Protein AF-A0A831WTR3-F1 (afdb_monomer)

Solvent-accessible surface area (backbone atoms only — not comparable to full-atom values): 17469 Å² total; per-residue (Å²): 139,84,82,85,84,82,89,77,88,80,85,85,84,88,86,87,80,92,74,90,82,81,98,73,90,80,86,80,83,78,80,80,80,77,73,83,72,81,75,77,81,74,77,58,91,65,68,82,63,51,66,66,48,46,47,53,73,63,61,49,59,58,11,34,32,26,66,39,69,64,45,72,50,75,52,90,61,33,40,39,34,39,46,39,39,39,36,37,31,31,41,59,57,96,86,38,60,49,32,35,26,38,44,42,42,31,37,43,37,36,45,61,88,47,73,68,49,18,51,52,27,25,74,77,70,75,32,55,54,49,75,34,42,29,48,43,36,40,37,40,35,63,46,66,62,60,61,55,47,56,75,73,27,65,80,40,82,57,69,59,54,65,73,48,47,49,53,51,48,52,53,52,48,33,25,70,70,19,46,86,48,89,57,68,82,80,39,43,64,76,43,53,49,66,58,48,58,58,51,42,48,58,70,76,48,75,86,66,76,42,34,41,35,41,39,31,49,27,77,78,71,32,34,34,36,42,36,39,19,76,68,27,19,89,98,47,65,79,26,18,32,35,33,33,34,64,28,80,78,58,60,42,79,58,42,75,34,64,55,68,69,35,75,75,44,100,51,73,79,75,75,85,55,69,91,68,82,82,83,64,52,74,48,79,46,76,58,97,91,43,79,46,77,48,77,88

pLDDT: mean 81.09, std 22.71, range [22.52, 98.81]

Structure (mmCIF, N/CA/C/O backbone):
data_AF-A0A831WTR3-F1
#
_entry.id   AF-A0A831WTR3-F1
#
loop_
_atom_site.group_PDB
_atom_site.id
_atom_site.type_symbol
_atom_site.label_atom_id
_atom_site.label_alt_id
_atom_site.label_comp_id
_atom_site.label_asym_id
_atom_site.label_entity_id
_atom_site.label_seq_id
_atom_site.pdbx_PDB_ins_code
_atom_site.Cartn_x
_atom_site.Cartn_y
_atom_site.Cartn_z
_atom_site.occupancy
_atom_site.B_iso_or_equiv
_atom_site.auth_seq_id
_atom_site.auth_comp_id
_atom_site.auth_asym_id
_atom_site.auth_atom_id
_atom_site.pdbx_PDB_model_num
ATOM 1 N N . MET A 1 1 ? -3.907 32.084 -18.364 1.00 34.38 1 MET A N 1
ATOM 2 C CA . MET A 1 1 ? -3.361 31.259 -19.467 1.00 34.38 1 MET A CA 1
ATOM 3 C C . MET A 1 1 ? -1.903 31.666 -19.664 1.00 34.38 1 MET A C 1
ATOM 5 O O . MET A 1 1 ? -1.641 32.680 -20.293 1.00 34.38 1 MET A O 1
ATOM 9 N N . VAL A 1 2 ? -0.963 30.981 -19.009 1.00 22.58 2 VAL A N 1
ATOM 10 C CA . VAL A 1 2 ? 0.461 31.368 -19.005 1.00 22.58 2 VAL A CA 1
ATOM 11 C C . VAL A 1 2 ? 1.190 30.528 -20.054 1.00 22.58 2 VAL A C 1
ATOM 13 O O . VAL A 1 2 ? 1.262 29.310 -19.922 1.00 22.58 2 VAL A O 1
ATOM 16 N N . LYS A 1 3 ? 1.688 31.169 -21.118 1.00 25.34 3 LYS A N 1
ATOM 17 C CA . LYS A 1 3 ? 2.558 30.543 -22.124 1.00 25.34 3 LYS A CA 1
ATOM 18 C C . LYS A 1 3 ? 3.997 30.561 -21.601 1.00 25.34 3 LYS A C 1
ATOM 20 O O . LYS A 1 3 ? 4.554 31.635 -21.402 1.00 25.34 3 LYS A O 1
ATOM 25 N N . LYS A 1 4 ? 4.596 29.386 -21.387 1.00 25.77 4 LYS A N 1
ATOM 26 C CA . LYS A 1 4 ? 6.051 29.248 -21.215 1.00 25.77 4 LYS A CA 1
ATOM 27 C C . LYS A 1 4 ? 6.722 29.444 -22.579 1.00 25.77 4 LYS A C 1
ATOM 29 O O . LYS A 1 4 ? 6.335 28.794 -23.546 1.00 25.77 4 LYS A O 1
ATOM 34 N N . VAL A 1 5 ? 7.698 30.344 -22.643 1.00 24.72 5 VAL A N 1
ATOM 35 C CA . VAL A 1 5 ? 8.570 30.573 -23.803 1.00 24.72 5 VAL A CA 1
ATOM 36 C C . VAL A 1 5 ? 9.848 29.767 -23.578 1.00 24.72 5 VAL A C 1
ATOM 38 O O . VAL A 1 5 ? 10.510 29.947 -22.560 1.00 24.72 5 VAL A O 1
ATOM 41 N N . LEU A 1 6 ? 10.172 28.866 -24.505 1.00 23.45 6 LEU A N 1
ATOM 42 C CA . LEU A 1 6 ? 11.457 28.172 -24.572 1.00 23.45 6 LEU A CA 1
ATOM 43 C C . LEU A 1 6 ? 12.294 28.888 -25.641 1.00 23.45 6 LEU A C 1
ATOM 45 O O . LEU A 1 6 ? 11.939 28.847 -26.818 1.00 23.45 6 LEU A O 1
ATOM 49 N N . LEU A 1 7 ? 13.362 29.582 -25.238 1.00 22.52 7 LEU A N 1
ATOM 50 C CA . LEU A 1 7 ? 14.365 30.083 -26.180 1.00 22.52 7 LEU A CA 1
ATOM 51 C C . LEU A 1 7 ? 15.254 28.910 -26.607 1.00 22.52 7 LEU A C 1
ATOM 53 O O . LEU A 1 7 ? 15.878 28.278 -25.759 1.00 22.52 7 LEU A O 1
ATOM 57 N N . ILE A 1 8 ? 15.331 28.647 -27.912 1.00 31.59 8 ILE A N 1
ATOM 58 C CA . ILE A 1 8 ? 16.318 27.738 -28.503 1.00 31.59 8 ILE A CA 1
ATOM 59 C C . ILE A 1 8 ? 17.275 28.582 -29.348 1.00 31.59 8 ILE A C 1
ATOM 61 O O . ILE A 1 8 ? 16.852 29.363 -30.199 1.00 31.59 8 ILE A O 1
ATOM 65 N N . THR A 1 9 ? 18.567 28.440 -29.068 1.00 29.25 9 THR A N 1
ATOM 66 C CA . THR A 1 9 ? 19.695 29.059 -29.767 1.00 29.25 9 THR A CA 1
ATOM 67 C C . THR A 1 9 ? 19.779 28.571 -31.219 1.00 29.25 9 THR A C 1
ATOM 69 O O . THR A 1 9 ? 19.838 27.372 -31.479 1.00 29.25 9 THR A O 1
ATOM 72 N N . ALA A 1 10 ? 19.784 29.502 -32.177 1.00 32.72 10 ALA A N 1
ATOM 73 C CA . ALA A 1 10 ? 19.919 29.213 -33.605 1.00 32.72 10 ALA A CA 1
ATOM 74 C C . ALA A 1 10 ? 21.400 29.077 -34.005 1.00 32.72 10 ALA A C 1
ATOM 76 O O . ALA A 1 10 ? 22.206 29.961 -33.714 1.00 32.72 10 ALA A O 1
ATOM 77 N N . GLY A 1 11 ? 21.756 27.983 -34.685 1.00 33.00 11 GLY A N 1
ATOM 78 C CA . GLY A 1 11 ? 23.068 27.806 -35.315 1.00 33.00 11 GLY A CA 1
ATOM 79 C C . GLY A 1 11 ? 23.157 28.573 -36.639 1.00 33.00 11 GLY A C 1
ATOM 80 O O . GLY A 1 11 ? 22.273 28.452 -37.485 1.00 33.00 11 GLY A O 1
ATOM 81 N N . LEU A 1 12 ? 24.217 29.366 -36.809 1.00 28.44 12 LEU A N 1
ATOM 82 C CA . LEU A 1 12 ? 24.481 30.186 -37.995 1.00 28.44 12 LEU A CA 1
ATOM 83 C C . LEU A 1 12 ? 25.334 29.390 -39.002 1.00 28.44 12 LEU A C 1
ATOM 85 O O . LEU A 1 12 ? 26.418 28.930 -38.650 1.00 28.44 12 LEU A O 1
ATOM 89 N N . LEU A 1 13 ? 24.873 29.245 -40.248 1.00 29.53 13 LEU A N 1
ATOM 90 C CA . LEU A 1 13 ? 25.661 28.680 -41.352 1.00 29.53 13 LEU A CA 1
ATOM 91 C C . LEU A 1 13 ? 26.021 29.808 -42.327 1.00 29.53 13 LEU A C 1
ATOM 93 O O . LEU A 1 13 ? 25.133 30.424 -42.912 1.00 29.53 13 LEU A O 1
ATOM 97 N N . ALA A 1 14 ? 27.316 30.090 -42.479 1.00 30.38 14 ALA A N 1
ATOM 98 C CA . ALA A 1 14 ? 27.834 31.090 -43.410 1.00 30.38 14 ALA A CA 1
ATOM 99 C C . ALA A 1 14 ? 28.246 30.420 -44.731 1.00 30.38 14 ALA A C 1
ATOM 101 O O . ALA A 1 14 ? 29.024 29.467 -44.726 1.00 30.38 14 ALA A O 1
ATOM 102 N N . VAL A 1 15 ? 27.741 30.926 -45.859 1.00 29.83 15 VAL A N 1
ATOM 103 C CA . VAL A 1 15 ? 28.199 30.547 -47.205 1.00 29.83 15 VAL A CA 1
ATOM 104 C C . VAL A 1 15 ? 29.078 31.677 -47.736 1.00 29.83 15 VAL A C 1
ATOM 106 O O . VAL A 1 15 ? 28.666 32.832 -47.733 1.00 29.83 15 VAL A O 1
ATOM 109 N N . CYS A 1 16 ? 30.297 31.341 -48.160 1.00 26.02 16 CYS A N 1
ATOM 110 C CA . CYS A 1 16 ? 31.307 32.285 -48.635 1.00 26.02 16 CYS A CA 1
ATOM 111 C C . CYS A 1 16 ? 31.459 32.153 -50.158 1.00 26.02 16 CYS A C 1
ATOM 113 O O . CYS A 1 16 ? 31.725 31.055 -50.647 1.00 26.02 16 CYS A O 1
ATOM 115 N N . SER A 1 17 ? 31.343 33.251 -50.906 1.00 28.95 17 SER A N 1
ATOM 116 C CA . SER A 1 17 ? 31.748 33.315 -52.317 1.00 28.95 17 SER A CA 1
ATOM 117 C C . SER A 1 17 ? 32.654 34.524 -52.540 1.00 28.95 17 SER A C 1
ATOM 119 O O . SER A 1 17 ? 32.258 35.649 -52.245 1.00 28.95 17 SER A O 1
ATOM 121 N N . LEU A 1 18 ? 33.872 34.280 -53.040 1.00 32.47 18 LEU A N 1
ATOM 122 C CA . LEU A 1 18 ? 34.855 35.309 -53.389 1.00 32.47 18 LEU A CA 1
ATOM 123 C C . LEU A 1 18 ? 34.575 35.877 -54.784 1.00 32.47 18 LEU A C 1
ATOM 125 O O . LEU A 1 18 ? 34.627 35.136 -55.764 1.00 32.47 18 LEU A O 1
ATOM 129 N N . THR A 1 19 ? 34.446 37.198 -54.880 1.00 33.88 19 THR A N 1
ATOM 130 C CA . THR A 1 19 ? 34.827 37.955 -56.079 1.00 33.88 19 THR A CA 1
ATOM 131 C C . THR A 1 19 ? 35.575 39.217 -55.665 1.00 33.88 19 THR A C 1
ATOM 133 O O . THR A 1 19 ? 35.277 39.811 -54.630 1.00 33.88 19 THR A O 1
ATOM 136 N N . ALA A 1 20 ? 36.591 39.570 -56.452 1.00 41.47 20 ALA A N 1
ATOM 137 C CA . ALA A 1 20 ? 37.411 40.755 -56.257 1.00 41.47 20 ALA A CA 1
ATOM 138 C C . ALA A 1 20 ? 36.581 42.039 -56.430 1.00 41.47 20 ALA A C 1
ATOM 140 O O . ALA A 1 20 ? 35.651 42.065 -57.231 1.00 41.47 20 ALA A O 1
ATOM 141 N N . ASP A 1 21 ? 36.987 43.072 -55.692 1.00 39.62 21 ASP A N 1
ATOM 142 C CA . ASP A 1 21 ? 36.475 44.448 -55.651 1.00 39.62 21 ASP A CA 1
ATOM 143 C C . ASP A 1 21 ? 35.296 44.735 -54.700 1.00 39.62 21 ASP A C 1
ATOM 145 O O . ASP A 1 21 ? 34.134 44.467 -54.979 1.00 39.62 21 ASP A O 1
ATOM 149 N N . GLY A 1 22 ? 35.632 45.402 -53.584 1.00 38.19 22 GLY A N 1
ATOM 150 C CA . GLY A 1 22 ? 34.716 46.223 -52.784 1.00 38.19 22 GLY A CA 1
ATOM 151 C C . GLY A 1 22 ? 33.942 45.498 -51.679 1.00 38.19 22 GLY A C 1
ATOM 152 O O . GLY A 1 22 ? 32.935 44.847 -51.923 1.00 38.19 22 GLY A O 1
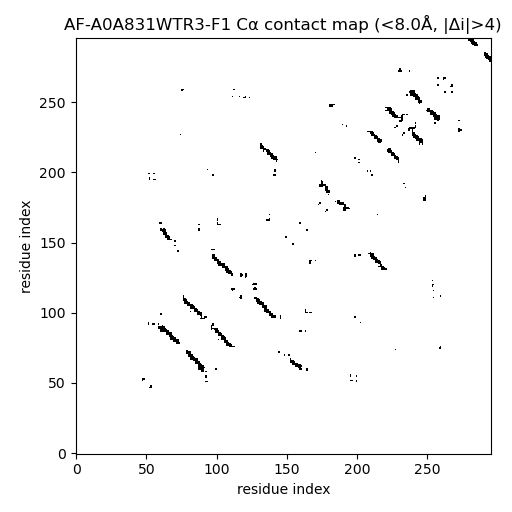ATOM 153 N N . LEU A 1 23 ? 34.366 45.681 -50.423 1.00 34.09 23 LEU A N 1
ATOM 154 C CA . LEU A 1 23 ? 33.645 45.211 -49.235 1.00 34.09 23 LEU A CA 1
ATOM 155 C C . LEU A 1 23 ? 32.319 45.972 -49.046 1.00 34.09 23 LEU A C 1
ATOM 157 O O . LEU A 1 23 ? 32.317 47.101 -48.560 1.00 34.09 23 LEU A O 1
ATOM 161 N N . MET A 1 24 ? 31.200 45.317 -49.349 1.00 30.53 24 MET A N 1
ATOM 162 C CA . MET A 1 24 ? 29.880 45.608 -48.780 1.00 30.53 24 MET A CA 1
ATOM 163 C C . MET A 1 24 ? 29.301 44.301 -48.227 1.00 30.53 24 MET A C 1
ATOM 165 O O . MET A 1 24 ? 29.129 43.329 -48.958 1.00 30.53 24 MET A O 1
ATOM 169 N N . PHE A 1 25 ? 29.048 44.260 -46.916 1.00 32.84 25 PHE A N 1
ATOM 170 C CA . PHE A 1 25 ? 28.405 43.133 -46.239 1.00 32.84 25 PHE A CA 1
ATOM 171 C C . PHE A 1 25 ? 26.886 43.334 -46.250 1.00 32.84 25 PHE A C 1
ATOM 173 O O . PHE A 1 25 ? 26.361 44.040 -45.391 1.00 32.84 25 PHE A O 1
ATOM 180 N N . ASP A 1 26 ? 26.174 42.683 -47.170 1.00 30.30 26 ASP A N 1
ATOM 181 C CA . ASP A 1 26 ? 24.717 42.557 -47.074 1.00 30.30 26 ASP A CA 1
ATOM 182 C C . ASP A 1 26 ? 24.350 41.321 -46.240 1.00 30.30 26 ASP A C 1
ATOM 184 O O . ASP A 1 26 ? 24.470 40.171 -46.668 1.00 30.30 26 ASP A O 1
ATOM 188 N N . PHE A 1 27 ? 23.894 41.563 -45.009 1.00 31.72 27 PHE A N 1
ATOM 189 C CA . PHE A 1 27 ? 23.327 40.544 -44.126 1.00 31.72 27 PHE A CA 1
ATOM 190 C C . PHE A 1 27 ? 21.861 40.281 -44.512 1.00 31.72 27 PHE A C 1
ATOM 192 O O . PHE A 1 27 ? 20.935 40.862 -43.948 1.00 31.72 27 PHE A O 1
ATOM 199 N N . ALA A 1 28 ? 21.624 39.379 -45.465 1.00 33.16 28 ALA A N 1
ATOM 200 C CA . ALA A 1 28 ? 20.283 38.858 -45.731 1.00 33.16 28 ALA A CA 1
ATOM 201 C C . ALA A 1 28 ? 19.997 37.645 -44.825 1.00 33.16 28 ALA A C 1
ATOM 203 O O . ALA A 1 28 ? 20.282 36.498 -45.169 1.00 33.16 28 ALA A O 1
ATOM 204 N N . ALA A 1 29 ? 19.427 37.890 -43.643 1.00 34.09 29 ALA A N 1
ATOM 205 C CA . ALA A 1 29 ? 18.927 36.833 -42.768 1.00 34.09 29 ALA A CA 1
ATOM 206 C C . ALA A 1 29 ? 17.602 36.272 -43.319 1.00 34.09 29 ALA A C 1
ATOM 208 O O . ALA A 1 29 ? 16.529 36.815 -43.061 1.00 34.09 29 ALA A O 1
ATOM 209 N N . SER A 1 30 ? 17.657 35.173 -44.076 1.00 34.84 30 SER A N 1
ATOM 210 C CA . SER A 1 30 ? 16.452 34.407 -44.414 1.00 34.84 30 SER A CA 1
ATOM 211 C C . SER A 1 30 ? 16.098 33.479 -43.252 1.00 34.84 30 SER A C 1
ATOM 213 O O . SER A 1 30 ? 16.649 32.388 -43.102 1.00 34.84 30 SER A O 1
ATOM 215 N N . ALA A 1 31 ? 15.192 33.934 -42.386 1.00 33.44 31 ALA A N 1
ATOM 216 C CA . ALA A 1 31 ? 14.613 33.113 -41.331 1.00 33.44 31 ALA A CA 1
ATOM 217 C C . ALA A 1 31 ? 13.583 32.148 -41.942 1.00 33.44 31 ALA A C 1
ATOM 219 O O . ALA A 1 31 ? 12.385 32.436 -41.996 1.00 33.44 31 ALA A O 1
ATOM 220 N N . ALA A 1 32 ? 14.043 30.985 -42.408 1.00 32.25 32 ALA A N 1
ATOM 221 C CA . ALA A 1 32 ? 13.158 29.879 -42.752 1.00 32.25 32 ALA A CA 1
ATOM 222 C C . ALA A 1 32 ? 12.451 29.394 -41.474 1.00 32.25 32 ALA A C 1
ATOM 224 O O . ALA A 1 32 ? 12.995 28.629 -40.679 1.00 32.25 32 ALA A O 1
ATOM 225 N N . SER A 1 33 ? 11.228 29.875 -41.260 1.00 38.06 33 SER A N 1
ATOM 226 C CA . SER A 1 33 ? 10.364 29.454 -40.159 1.00 38.06 33 SER A CA 1
ATOM 227 C C . SER A 1 33 ? 9.811 28.060 -40.458 1.00 38.06 33 SER A C 1
ATOM 229 O O . SER A 1 33 ? 8.689 27.913 -40.936 1.00 38.06 33 SER A O 1
ATOM 231 N N . ALA A 1 34 ? 10.599 27.015 -40.209 1.00 35.91 34 ALA A N 1
ATOM 232 C CA . ALA A 1 34 ? 10.085 25.653 -40.201 1.00 35.91 34 ALA A CA 1
ATOM 233 C C . ALA A 1 34 ? 9.258 25.456 -38.921 1.00 35.91 34 ALA A C 1
ATOM 235 O O . ALA A 1 34 ? 9.790 25.133 -37.862 1.00 35.91 34 ALA A O 1
ATOM 236 N N . SER A 1 35 ? 7.946 25.690 -38.995 1.00 34.47 35 SER A N 1
ATOM 237 C CA . SER A 1 35 ? 7.039 25.237 -37.939 1.00 34.47 35 SER A CA 1
ATOM 238 C C . SER A 1 35 ? 7.088 23.704 -37.894 1.00 34.47 35 SER A C 1
ATOM 240 O O . SER A 1 35 ? 6.850 23.081 -38.933 1.00 34.47 35 SER A O 1
ATOM 242 N N . PRO A 1 36 ? 7.397 23.065 -36.750 1.00 43.72 36 PRO A N 1
ATOM 243 C CA . PRO A 1 36 ? 7.316 21.616 -36.653 1.00 43.72 36 PRO A CA 1
ATOM 244 C C . PRO A 1 36 ? 5.862 21.207 -36.897 1.00 43.72 36 PRO A C 1
ATOM 246 O O . PRO A 1 36 ? 4.963 21.555 -36.132 1.00 43.72 36 PRO A O 1
ATOM 249 N N . THR A 1 37 ? 5.618 20.510 -38.006 1.00 34.38 37 THR A N 1
ATOM 250 C CA . THR A 1 37 ? 4.326 19.883 -38.280 1.00 34.38 37 THR A CA 1
ATOM 251 C C . THR A 1 37 ? 4.045 18.906 -37.136 1.00 34.38 37 THR A C 1
ATOM 253 O O . THR A 1 37 ? 4.923 18.088 -36.845 1.00 34.38 37 THR A O 1
ATOM 256 N N . PRO A 1 38 ? 2.879 18.962 -36.467 1.00 39.88 38 PRO A N 1
ATOM 257 C CA . PRO A 1 38 ? 2.539 17.966 -35.465 1.00 39.88 38 PRO A CA 1
ATOM 258 C C . PRO A 1 38 ? 2.512 16.607 -36.164 1.00 39.88 38 PRO A C 1
ATOM 260 O O . PRO A 1 38 ? 1.726 16.383 -37.085 1.00 39.88 38 PRO A O 1
ATOM 263 N N 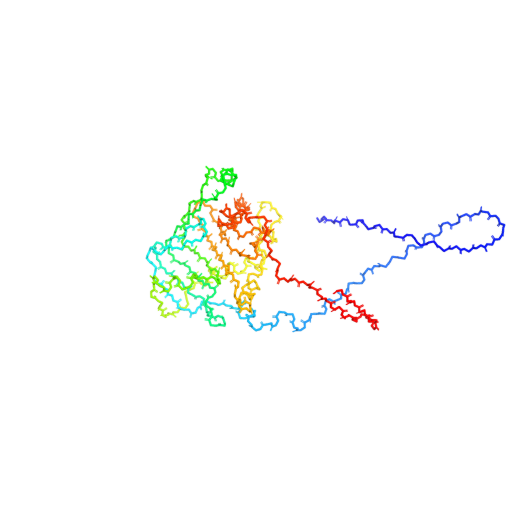. ILE A 1 39 ? 3.426 15.721 -35.776 1.00 44.81 39 ILE A N 1
ATOM 264 C CA . ILE A 1 39 ? 3.374 14.322 -36.181 1.00 44.81 39 ILE A CA 1
ATOM 265 C C . ILE A 1 39 ? 2.108 13.784 -35.518 1.00 44.81 39 ILE A C 1
ATOM 267 O O . ILE A 1 39 ? 2.005 13.799 -34.293 1.00 44.81 39 ILE A O 1
ATOM 271 N N . ALA A 1 40 ? 1.113 13.397 -36.316 1.00 44.75 40 ALA A N 1
ATOM 272 C CA . ALA A 1 40 ? -0.036 12.679 -35.789 1.00 44.75 40 ALA A CA 1
ATOM 273 C C . ALA A 1 40 ? 0.497 11.426 -35.080 1.00 44.75 40 ALA A C 1
ATOM 275 O O . ALA A 1 40 ? 1.181 10.620 -35.711 1.00 44.75 40 ALA A O 1
ATOM 276 N N . GLU A 1 41 ? 0.237 11.293 -33.777 1.00 46.09 41 GLU A N 1
ATOM 277 C CA . GLU A 1 41 ? 0.514 10.061 -33.041 1.00 46.09 41 GLU A CA 1
ATOM 278 C C . GLU A 1 41 ? -0.297 8.937 -33.688 1.00 46.09 41 GLU A C 1
ATOM 280 O O . GLU A 1 41 ? -1.499 8.784 -33.457 1.00 46.09 41 GLU A O 1
ATOM 285 N N . GLU A 1 42 ? 0.358 8.157 -34.540 1.00 43.16 42 GLU A N 1
ATOM 286 C CA . GLU A 1 42 ? -0.179 6.896 -35.011 1.00 43.16 42 GLU A CA 1
ATOM 287 C C . GLU A 1 42 ? -0.290 5.997 -33.775 1.00 43.16 42 GLU A C 1
ATOM 289 O O . GLU A 1 42 ? 0.714 5.549 -33.218 1.00 43.16 42 GLU A O 1
ATOM 294 N N . LYS A 1 43 ? -1.516 5.819 -33.261 1.00 47.50 43 LYS A N 1
ATOM 295 C CA . LYS A 1 43 ? -1.781 4.942 -32.116 1.00 47.50 43 LYS A CA 1
ATOM 296 C C . LYS A 1 43 ? -1.270 3.552 -32.466 1.00 47.50 43 LYS A C 1
ATOM 298 O O . LYS A 1 43 ? -1.924 2.826 -33.210 1.00 47.50 43 LYS A O 1
ATOM 303 N N . ASN A 1 44 ? -0.112 3.193 -31.922 1.00 50.47 44 ASN A N 1
ATOM 304 C CA . ASN A 1 44 ? 0.467 1.875 -32.104 1.00 50.47 44 ASN A CA 1
ATOM 305 C C . ASN A 1 44 ? -0.568 0.827 -31.642 1.00 50.47 44 ASN A C 1
ATOM 307 O O . ASN A 1 44 ? -0.934 0.829 -30.464 1.00 50.47 44 ASN A O 1
ATOM 311 N N . PRO A 1 45 ? -1.054 -0.065 -32.527 1.00 54.97 45 PRO A N 1
ATOM 312 C CA . PRO A 1 45 ? -2.098 -1.035 -32.192 1.00 54.97 45 PRO A CA 1
ATOM 313 C C . PRO A 1 45 ? -1.650 -2.067 -31.143 1.00 54.97 45 PRO A C 1
ATOM 315 O O . PRO A 1 45 ? -2.482 -2.805 -30.625 1.00 54.97 45 PRO A O 1
ATOM 318 N N . ARG A 1 46 ? -0.350 -2.109 -30.809 1.00 52.09 46 ARG A N 1
ATOM 319 C CA . ARG A 1 46 ? 0.234 -2.922 -29.729 1.00 52.09 46 ARG A CA 1
ATOM 320 C C . ARG A 1 46 ? 0.559 -2.130 -28.459 1.00 52.09 46 ARG A C 1
ATOM 322 O O . ARG A 1 46 ? 1.101 -2.696 -27.512 1.00 52.09 46 ARG A O 1
ATOM 329 N N . ALA A 1 47 ? 0.268 -0.828 -28.405 1.00 57.19 47 ALA A N 1
ATOM 330 C CA . ALA A 1 47 ? 0.477 -0.060 -27.182 1.00 57.19 47 ALA A CA 1
ATOM 331 C C . ALA A 1 47 ? -0.392 -0.646 -26.056 1.00 57.19 47 ALA A C 1
ATOM 333 O O . ALA A 1 47 ? -1.617 -0.667 -26.158 1.00 57.19 47 ALA A O 1
ATOM 334 N N . ASN A 1 48 ? 0.251 -1.105 -24.976 1.00 67.38 48 ASN A N 1
ATOM 335 C CA . ASN A 1 48 ? -0.386 -1.686 -23.788 1.00 67.38 48 ASN A CA 1
ATOM 336 C C . ASN A 1 48 ? -1.210 -2.971 -24.031 1.00 67.38 48 ASN A C 1
ATOM 338 O O . ASN A 1 48 ? -2.186 -3.203 -23.318 1.00 67.38 48 ASN A O 1
ATOM 342 N N . SER A 1 49 ? -0.840 -3.806 -25.010 1.00 82.06 49 SER A N 1
ATOM 343 C CA . SER A 1 49 ? -1.563 -5.053 -25.327 1.00 82.06 49 SER A CA 1
ATOM 344 C C . SER A 1 49 ? -1.063 -6.304 -24.590 1.00 82.06 49 SER A C 1
ATOM 346 O O . SER A 1 49 ? -1.529 -7.400 -24.897 1.00 82.06 49 SER A O 1
ATOM 348 N N . ASP A 1 50 ? -0.102 -6.180 -23.669 1.00 90.88 50 ASP A N 1
ATOM 349 C CA . ASP A 1 50 ? 0.386 -7.320 -22.885 1.00 90.88 50 ASP A CA 1
ATOM 350 C C . ASP A 1 50 ? -0.764 -7.942 -22.058 1.00 90.88 50 ASP A C 1
ATOM 352 O O . ASP A 1 50 ? -1.453 -7.220 -21.325 1.00 90.88 50 ASP A O 1
ATOM 356 N N . PRO A 1 51 ? -1.019 -9.260 -22.166 1.00 93.12 51 PRO A N 1
ATOM 357 C CA . PRO A 1 51 ? -2.179 -9.883 -21.537 1.00 93.12 51 PRO A CA 1
ATOM 358 C C . PRO A 1 51 ? -2.129 -9.812 -20.006 1.00 93.12 51 PRO A C 1
ATOM 360 O O . PRO A 1 51 ? -3.164 -9.562 -19.387 1.00 93.12 51 PRO A O 1
ATOM 363 N N . ILE A 1 52 ? -0.954 -9.953 -19.389 1.00 95.00 52 ILE A N 1
ATOM 364 C CA . ILE A 1 52 ? -0.788 -9.872 -17.932 1.00 95.00 52 ILE A CA 1
ATOM 365 C C . ILE A 1 52 ? -1.035 -8.431 -17.480 1.00 95.00 52 ILE A C 1
ATOM 367 O O . ILE A 1 52 ? -1.797 -8.188 -16.541 1.00 95.00 52 ILE A O 1
ATOM 371 N N . TYR A 1 53 ? -0.479 -7.455 -18.200 1.00 95.62 53 TYR A N 1
ATOM 372 C CA . TYR A 1 53 ? -0.728 -6.042 -17.939 1.00 95.62 53 TYR A CA 1
ATOM 373 C C . TYR A 1 53 ? -2.218 -5.707 -18.022 1.00 95.62 53 TYR A C 1
ATOM 375 O O . TYR A 1 53 ? -2.758 -5.064 -17.122 1.00 95.62 53 TYR A O 1
ATOM 383 N N . THR A 1 54 ? -2.919 -6.155 -19.070 1.00 95.19 54 THR A N 1
ATOM 384 C CA . THR A 1 54 ? -4.361 -5.890 -19.202 1.00 95.19 54 THR A CA 1
ATOM 385 C C . THR A 1 54 ? -5.180 -6.529 -18.077 1.00 95.19 54 THR A C 1
ATOM 387 O O . THR A 1 54 ? -6.107 -5.889 -17.572 1.00 95.19 54 THR A O 1
ATOM 390 N N . GLN A 1 55 ? -4.804 -7.725 -17.610 1.00 96.06 55 GLN A N 1
ATOM 391 C CA . GLN A 1 55 ? -5.416 -8.361 -16.441 1.00 96.06 55 GLN A CA 1
ATOM 392 C C . GLN A 1 55 ? -5.180 -7.547 -15.164 1.00 96.06 55 GLN A C 1
ATOM 394 O O . GLN A 1 55 ? -6.142 -7.230 -14.462 1.00 96.06 55 GLN A O 1
ATOM 399 N N . LEU A 1 56 ? -3.946 -7.105 -14.896 1.00 97.06 56 LEU A N 1
ATOM 400 C CA . LEU A 1 56 ? -3.638 -6.213 -13.767 1.00 97.06 56 LEU A CA 1
ATOM 401 C C . LEU A 1 56 ? -4.451 -4.913 -13.853 1.00 97.06 56 LEU A C 1
ATOM 403 O O . LEU A 1 56 ? -5.088 -4.481 -12.887 1.00 97.06 56 LEU A O 1
ATOM 407 N N . ARG A 1 57 ? -4.549 -4.332 -15.053 1.00 95.19 57 ARG A N 1
ATOM 408 C CA . ARG A 1 57 ? -5.353 -3.134 -15.318 1.00 95.19 57 ARG A CA 1
ATOM 409 C C . ARG A 1 57 ? -6.844 -3.343 -15.104 1.00 95.19 57 ARG A C 1
ATOM 411 O O . ARG A 1 57 ? -7.530 -2.354 -14.831 1.00 95.19 57 ARG A O 1
ATOM 418 N N . ALA A 1 58 ? -7.345 -4.569 -15.186 1.00 96.06 58 ALA A N 1
ATOM 419 C CA . ALA A 1 58 ? -8.749 -4.910 -14.995 1.00 96.06 58 ALA A CA 1
ATOM 420 C C . ALA A 1 58 ? -9.053 -5.562 -13.635 1.00 96.06 58 ALA A C 1
ATOM 422 O O . ALA A 1 58 ? -10.229 -5.662 -13.299 1.00 96.06 58 ALA A O 1
ATOM 423 N N . VAL A 1 59 ? -8.036 -5.895 -12.825 1.00 97.56 59 VAL A N 1
ATOM 424 C CA . VAL A 1 59 ? -8.157 -6.680 -11.581 1.00 97.56 59 VAL A CA 1
ATOM 425 C C . VAL A 1 59 ? -9.284 -6.199 -10.655 1.00 97.56 59 VAL A C 1
ATOM 427 O O . VAL A 1 59 ? -9.537 -4.997 -10.515 1.00 97.56 59 VAL A O 1
ATOM 430 N N . ARG A 1 60 ? -9.978 -7.154 -10.036 1.00 98.12 60 ARG A N 1
ATOM 431 C CA . ARG A 1 60 ? -11.115 -6.971 -9.119 1.00 98.12 60 ARG A CA 1
ATOM 432 C C . ARG A 1 60 ? -10.929 -7.860 -7.891 1.00 98.12 60 ARG A C 1
ATOM 434 O O . ARG A 1 60 ? -9.997 -8.657 -7.861 1.00 98.12 60 ARG A O 1
ATOM 441 N N . LEU A 1 61 ? -11.797 -7.731 -6.892 1.00 98.38 61 LEU A N 1
ATOM 442 C CA . LEU A 1 61 ? -11.864 -8.700 -5.794 1.00 98.38 61 LEU A CA 1
ATOM 443 C C . LEU A 1 61 ? -12.298 -10.079 -6.314 1.00 98.38 61 LEU A C 1
ATOM 445 O O . LEU A 1 61 ? -13.183 -10.149 -7.167 1.00 98.38 61 LEU A O 1
ATOM 449 N N . SER A 1 62 ? -11.706 -11.162 -5.801 1.00 97.38 62 SER A N 1
ATOM 450 C CA . SER A 1 62 ? -12.119 -12.532 -6.164 1.00 97.38 62 SER A CA 1
ATOM 451 C C . SER A 1 62 ? -13.421 -12.955 -5.484 1.00 97.38 62 SER A C 1
ATOM 453 O O . SER A 1 62 ? -14.129 -13.820 -5.991 1.00 97.38 62 SER A O 1
ATOM 455 N N . GLY A 1 63 ? -13.733 -12.337 -4.342 1.00 96.50 63 GLY A N 1
ATOM 456 C CA . GLY A 1 63 ? -14.744 -12.816 -3.399 1.00 96.50 63 GLY A CA 1
ATOM 457 C C . GLY A 1 63 ? -14.150 -13.657 -2.271 1.00 96.50 63 GLY A C 1
ATOM 458 O O . GLY A 1 63 ? -14.831 -13.883 -1.273 1.00 96.50 63 GLY A O 1
ATOM 459 N N . ASP A 1 64 ? -12.882 -14.057 -2.376 1.00 97.88 64 ASP A N 1
ATOM 460 C CA . ASP A 1 64 ? -12.163 -14.668 -1.265 1.00 97.88 64 ASP A CA 1
ATOM 461 C C . ASP A 1 64 ? -11.839 -13.613 -0.207 1.00 97.88 64 ASP A C 1
ATOM 463 O O . ASP A 1 64 ? -11.484 -12.469 -0.514 1.00 97.88 64 ASP A O 1
ATOM 467 N N . PHE A 1 65 ? -11.962 -13.999 1.055 1.00 98.06 65 PHE A N 1
ATOM 468 C CA . PHE A 1 65 ? -11.715 -13.116 2.182 1.00 98.06 65 PHE A CA 1
ATOM 469 C C . PHE A 1 65 ? -11.191 -13.888 3.388 1.00 98.06 65 PHE A C 1
ATOM 471 O O . PHE A 1 65 ? -11.417 -15.088 3.527 1.00 98.06 65 PHE A O 1
ATOM 478 N N . ALA A 1 66 ? -10.508 -13.180 4.275 1.00 97.69 66 ALA A N 1
ATOM 479 C CA . ALA A 1 66 ? -10.052 -13.690 5.555 1.00 97.69 66 ALA A CA 1
ATOM 480 C C . ALA A 1 66 ? -10.661 -12.857 6.682 1.00 97.69 66 ALA A C 1
ATOM 482 O O . ALA A 1 66 ? -10.645 -11.626 6.622 1.00 97.69 66 ALA A O 1
ATOM 483 N N . SER A 1 67 ? -11.182 -13.519 7.714 1.00 97.38 67 SER A N 1
ATOM 484 C CA . SER A 1 67 ? -11.502 -12.847 8.975 1.00 97.38 67 SER A CA 1
ATOM 485 C C . SER A 1 67 ? -10.192 -12.563 9.707 1.00 97.38 67 SER A C 1
ATOM 487 O O . SER A 1 67 ? -9.339 -13.443 9.803 1.00 97.38 67 SER A O 1
ATOM 489 N N . VAL A 1 68 ? -10.030 -11.341 10.199 1.00 95.69 68 VAL A N 1
ATOM 490 C CA . VAL A 1 68 ? -8.785 -10.871 10.803 1.00 95.69 68 VAL A CA 1
ATOM 491 C C . VAL A 1 68 ? -9.015 -10.492 12.259 1.00 95.69 68 VAL A C 1
ATOM 493 O O . VAL A 1 68 ? -9.922 -9.716 12.564 1.00 95.69 68 VAL A O 1
ATOM 496 N N . GLU A 1 69 ? -8.153 -11.008 13.132 1.00 96.44 69 GLU A N 1
ATOM 497 C CA . GLU A 1 69 ? -8.097 -10.684 14.555 1.00 96.44 69 GLU A CA 1
ATOM 498 C C . GLU A 1 69 ? -6.627 -10.545 14.978 1.00 96.44 69 GLU A C 1
ATOM 500 O O . GLU A 1 69 ? -5.884 -11.521 15.012 1.00 96.44 69 GLU A O 1
ATOM 505 N N . ASN A 1 70 ? -6.200 -9.312 15.258 1.00 96.62 70 ASN A N 1
ATOM 506 C CA . ASN A 1 70 ? -4.846 -8.943 15.692 1.00 96.62 70 ASN A CA 1
ATOM 507 C C . ASN A 1 70 ? -3.697 -9.456 14.800 1.00 96.62 70 ASN A C 1
ATOM 509 O O . ASN A 1 70 ? -2.647 -9.861 15.301 1.00 96.62 70 ASN A O 1
ATOM 513 N N . ILE A 1 71 ? -3.857 -9.385 13.476 1.00 97.31 71 ILE A N 1
ATOM 514 C CA . ILE A 1 71 ? -2.763 -9.677 12.536 1.00 97.31 71 ILE A CA 1
ATOM 515 C C . ILE A 1 71 ? -1.841 -8.463 12.443 1.00 97.31 71 ILE A C 1
ATOM 517 O O . ILE A 1 71 ? -2.290 -7.364 12.118 1.00 97.31 71 ILE A O 1
ATOM 521 N N . ALA A 1 72 ? -0.547 -8.669 12.680 1.00 97.50 72 ALA A N 1
ATOM 522 C CA . ALA A 1 72 ? 0.474 -7.639 12.535 1.00 97.50 72 ALA A CA 1
ATOM 523 C C . ALA A 1 72 ? 1.316 -7.894 11.278 1.00 97.50 72 ALA A C 1
ATOM 525 O O . ALA A 1 72 ? 1.974 -8.926 11.152 1.00 97.50 72 ALA A O 1
ATOM 526 N N . LEU A 1 73 ? 1.318 -6.932 10.358 1.00 97.88 73 LEU A N 1
ATOM 527 C CA . LEU A 1 73 ? 2.186 -6.905 9.187 1.00 97.88 73 LEU A CA 1
ATOM 528 C C . LEU A 1 73 ? 3.316 -5.916 9.459 1.00 97.88 73 LEU A C 1
ATOM 530 O O . LEU A 1 73 ? 3.103 -4.703 9.503 1.00 97.88 73 LEU A O 1
ATOM 534 N N . LYS A 1 74 ? 4.523 -6.440 9.668 1.00 97.50 74 LYS A N 1
ATOM 535 C CA . LYS A 1 74 ? 5.722 -5.622 9.848 1.00 97.50 74 LYS A CA 1
ATOM 536 C C . LYS A 1 74 ? 6.435 -5.462 8.514 1.00 97.50 74 LYS A C 1
ATOM 538 O O . LYS A 1 74 ? 6.753 -6.457 7.864 1.00 97.50 74 LYS A O 1
ATOM 543 N N . ARG A 1 75 ? 6.688 -4.222 8.116 1.00 96.56 75 ARG A N 1
ATOM 544 C CA . ARG A 1 75 ? 7.366 -3.870 6.868 1.00 96.56 75 ARG A CA 1
ATOM 545 C C . ARG A 1 75 ? 8.379 -2.786 7.188 1.00 96.56 75 ARG A C 1
ATOM 547 O O . ARG A 1 75 ? 7.989 -1.716 7.633 1.00 96.56 75 ARG A O 1
ATOM 554 N N . ASP A 1 76 ? 9.662 -3.116 7.053 1.00 95.12 76 ASP A N 1
ATOM 555 C CA . ASP A 1 76 ? 10.773 -2.238 7.427 1.00 95.12 76 ASP A CA 1
ATOM 556 C C . ASP A 1 76 ? 10.614 -1.648 8.857 1.00 95.12 76 ASP A C 1
ATOM 558 O O . ASP A 1 76 ? 10.688 -2.372 9.861 1.00 95.12 76 ASP A O 1
ATOM 562 N N . THR A 1 77 ? 10.370 -0.342 8.957 1.00 95.62 77 THR A N 1
ATOM 563 C CA . THR A 1 77 ? 10.168 0.446 10.180 1.00 95.62 77 THR A CA 1
ATOM 564 C C . THR A 1 77 ? 8.700 0.600 10.571 1.00 95.62 77 THR A C 1
ATOM 566 O O . THR A 1 77 ? 8.414 1.048 11.685 1.00 95.62 77 THR A O 1
ATOM 569 N N . ALA A 1 78 ? 7.770 0.212 9.697 1.00 98.06 78 ALA A N 1
ATOM 570 C CA . ALA A 1 78 ? 6.341 0.297 9.933 1.00 98.06 78 ALA A CA 1
ATOM 571 C C . ALA A 1 78 ? 5.751 -1.018 10.459 1.00 98.06 78 ALA A C 1
ATOM 573 O O . ALA A 1 78 ? 6.161 -2.130 10.110 1.00 98.06 78 ALA A O 1
ATOM 574 N N . THR A 1 79 ? 4.730 -0.880 11.296 1.00 98.62 79 THR A N 1
ATOM 575 C CA . THR A 1 79 ? 3.872 -1.970 11.752 1.00 98.62 79 THR A CA 1
ATOM 576 C C . THR A 1 79 ? 2.424 -1.604 11.460 1.00 98.62 79 THR A C 1
ATOM 578 O O . THR A 1 79 ? 1.914 -0.590 11.936 1.00 98.62 79 THR A O 1
ATOM 581 N N . ILE A 1 80 ? 1.763 -2.440 10.663 1.00 98.75 80 ILE A N 1
ATOM 582 C CA . ILE A 1 80 ? 0.333 -2.360 10.377 1.00 98.75 80 ILE A CA 1
ATOM 583 C C . ILE A 1 80 ? -0.357 -3.446 11.193 1.00 98.75 80 ILE A C 1
ATOM 585 O O . ILE A 1 80 ? -0.174 -4.633 10.933 1.00 98.75 80 ILE A O 1
ATOM 589 N N . THR A 1 81 ? -1.177 -3.046 12.155 1.00 98.56 81 THR A N 1
ATOM 590 C CA . THR A 1 81 ? -1.947 -3.966 12.992 1.00 98.56 81 THR A CA 1
ATOM 591 C C . THR A 1 81 ? -3.401 -3.951 12.553 1.00 98.56 81 THR A C 1
ATOM 593 O O . THR A 1 81 ? -4.124 -2.976 12.756 1.00 98.56 81 THR A O 1
ATOM 596 N N . LEU A 1 82 ? -3.852 -5.053 11.966 1.00 98.38 82 LEU A N 1
ATOM 597 C CA . LEU A 1 82 ? -5.244 -5.306 11.628 1.00 98.38 82 LEU A CA 1
ATOM 598 C C . LEU A 1 82 ? -5.930 -5.900 12.867 1.00 98.38 82 LEU A C 1
ATOM 600 O O . LEU A 1 82 ? -5.859 -7.104 13.113 1.00 98.38 82 LEU A O 1
ATOM 604 N N . LYS A 1 83 ? -6.545 -5.050 13.696 1.00 98.12 83 LYS A N 1
ATOM 605 C CA . LYS A 1 83 ? -7.078 -5.452 15.010 1.00 98.12 83 LYS A CA 1
ATOM 606 C C . LYS A 1 83 ? -8.293 -6.356 14.883 1.00 98.12 83 LYS A C 1
ATOM 608 O O . LYS A 1 83 ? -8.339 -7.412 15.500 1.00 98.12 83 LYS A O 1
ATOM 613 N N . GLN A 1 84 ? -9.271 -5.939 14.086 1.00 98.31 84 GLN A N 1
ATOM 614 C CA . GLN A 1 84 ? -10.505 -6.692 13.889 1.00 98.31 84 GLN A CA 1
ATOM 615 C C . GLN A 1 84 ? -11.148 -6.312 12.561 1.00 98.31 84 GLN A C 1
ATOM 617 O O . GLN A 1 84 ? -11.341 -5.126 12.301 1.00 98.31 84 GLN A O 1
ATOM 622 N N . GLY A 1 85 ? -11.524 -7.284 11.736 1.00 98.00 85 GLY A N 1
ATOM 623 C CA . GLY A 1 85 ? -12.247 -7.010 10.496 1.00 98.00 85 GLY A CA 1
ATOM 624 C C . GLY A 1 85 ? -12.145 -8.128 9.476 1.00 98.00 85 GLY A C 1
ATOM 625 O O . GLY A 1 85 ? -11.954 -9.292 9.821 1.00 98.00 85 GLY A O 1
ATOM 626 N N . GLU A 1 86 ? -12.255 -7.752 8.209 1.00 98.31 86 GLU A N 1
ATOM 627 C CA . GLU A 1 86 ? -12.113 -8.658 7.077 1.00 98.31 86 GLU A CA 1
ATOM 628 C C . GLU A 1 86 ? -11.102 -8.110 6.076 1.00 98.31 86 GLU A C 1
ATOM 630 O O . GLU A 1 86 ? -11.008 -6.903 5.841 1.00 98.31 86 GLU A O 1
ATOM 635 N N . LEU A 1 87 ? -10.345 -9.016 5.470 1.00 98.25 87 LEU A N 1
ATOM 636 C CA . LEU A 1 87 ? -9.402 -8.721 4.407 1.00 98.25 87 LEU A CA 1
ATOM 637 C C . LEU A 1 87 ? -9.865 -9.439 3.139 1.00 98.25 87 LEU A C 1
ATOM 639 O O . LEU A 1 87 ? -9.872 -10.664 3.077 1.00 98.25 87 LEU A O 1
ATOM 643 N N . HIS A 1 88 ? -10.283 -8.671 2.136 1.00 98.62 88 HIS A N 1
ATOM 644 C CA . HIS A 1 88 ? -10.814 -9.171 0.869 1.00 98.62 88 HIS A CA 1
ATOM 645 C C . HIS A 1 88 ? -9.710 -9.235 -0.182 1.00 98.62 88 HIS A C 1
ATOM 647 O O . HIS A 1 88 ? -9.065 -8.226 -0.474 1.00 98.62 88 HIS A O 1
ATOM 653 N N . LEU A 1 89 ? -9.494 -10.408 -0.765 1.00 98.56 89 LEU A N 1
ATOM 654 C CA . LEU A 1 89 ? -8.398 -10.653 -1.694 1.00 98.56 89 LEU A CA 1
ATOM 655 C C . LEU A 1 89 ? -8.769 -10.247 -3.121 1.00 98.56 89 LEU A C 1
ATOM 657 O O . LEU A 1 89 ? -9.922 -10.339 -3.557 1.00 98.56 89 LEU A O 1
ATOM 661 N N . LEU A 1 90 ? -7.767 -9.788 -3.867 1.00 98.69 90 LEU A N 1
ATOM 662 C CA . LEU A 1 90 ? -7.911 -9.560 -5.299 1.00 98.69 90 LEU A CA 1
ATOM 663 C C . LEU A 1 90 ? -7.863 -10.888 -6.058 1.00 98.69 90 LEU A C 1
ATOM 665 O O . LEU A 1 90 ? -7.244 -11.848 -5.613 1.00 98.69 90 LEU A O 1
ATOM 669 N N . ALA A 1 91 ? -8.497 -10.925 -7.227 1.00 98.19 91 ALA A N 1
ATOM 670 C CA . ALA A 1 91 ? -8.382 -12.041 -8.150 1.00 98.19 91 ALA A CA 1
ATOM 671 C C . ALA A 1 91 ? -6.910 -12.293 -8.512 1.00 98.19 91 ALA A C 1
ATOM 673 O O . ALA A 1 91 ? -6.175 -11.326 -8.751 1.00 98.19 91 ALA A O 1
ATOM 674 N N . PRO A 1 92 ? -6.476 -13.565 -8.548 1.00 97.62 92 PRO A N 1
ATOM 675 C CA . PRO A 1 92 ? -5.109 -13.892 -8.904 1.00 97.62 92 PRO A CA 1
ATOM 676 C C . PRO A 1 92 ? -4.829 -13.499 -10.355 1.00 97.62 92 PRO A C 1
ATOM 678 O O . PRO A 1 92 ? -5.671 -13.689 -11.232 1.00 97.62 92 PRO A O 1
ATOM 681 N N . VAL A 1 93 ? -3.624 -12.995 -10.605 1.00 97.06 93 VAL A N 1
ATOM 682 C CA . VAL A 1 93 ? -3.080 -12.764 -11.947 1.00 97.06 93 VAL A CA 1
ATOM 683 C C . VAL A 1 93 ? -1.827 -13.615 -12.072 1.00 97.06 93 VAL A C 1
ATOM 685 O O . VAL A 1 93 ? -0.963 -13.561 -11.198 1.00 97.06 93 VAL A O 1
ATOM 688 N N . GLU A 1 94 ? -1.752 -14.452 -13.110 1.00 93.50 94 GLU A N 1
ATOM 689 C CA . GLU A 1 94 ? -0.691 -15.465 -13.243 1.00 93.50 94 GLU A CA 1
ATOM 690 C C . GLU A 1 94 ? -0.524 -16.308 -11.961 1.00 93.50 94 GLU A C 1
ATOM 692 O O . GLU A 1 94 ? 0.577 -16.525 -11.456 1.00 93.50 94 GLU A O 1
ATOM 697 N N . GLY A 1 95 ? -1.654 -16.711 -11.363 1.00 93.88 95 GLY A N 1
ATOM 698 C CA . GLY A 1 95 ? -1.690 -17.524 -10.142 1.00 93.88 95 GLY A CA 1
ATOM 699 C C . GLY A 1 95 ? -1.274 -16.805 -8.852 1.00 93.88 95 GLY A C 1
ATOM 700 O O . GLY A 1 95 ? -1.323 -17.419 -7.789 1.00 93.88 95 GLY A O 1
ATOM 701 N N . ARG A 1 96 ? -0.907 -15.517 -8.906 1.00 95.44 96 ARG A N 1
ATOM 702 C CA . ARG A 1 96 ? -0.482 -14.730 -7.740 1.00 95.44 96 ARG A CA 1
ATOM 703 C C . ARG A 1 96 ? -1.531 -13.709 -7.323 1.00 95.44 96 ARG A C 1
ATOM 705 O O . ARG A 1 96 ? -2.059 -12.960 -8.143 1.00 95.44 96 ARG A O 1
ATOM 712 N N . ILE A 1 97 ? -1.807 -13.655 -6.024 1.00 97.62 97 ILE A N 1
ATOM 713 C CA . ILE A 1 97 ? -2.634 -12.614 -5.411 1.00 97.62 97 ILE A CA 1
ATOM 714 C C . ILE A 1 97 ? -1.741 -11.394 -5.189 1.00 97.62 97 ILE A C 1
ATOM 716 O O . ILE A 1 97 ? -0.811 -11.461 -4.396 1.00 97.62 97 ILE A O 1
ATOM 720 N N . THR A 1 98 ? -2.006 -10.285 -5.882 1.00 97.81 98 THR A N 1
ATOM 721 C CA . THR A 1 98 ? -1.140 -9.085 -5.838 1.00 97.81 98 THR A CA 1
ATOM 722 C C . THR A 1 98 ? -1.741 -7.938 -5.018 1.00 97.81 98 THR A C 1
ATOM 724 O O . THR A 1 98 ? -1.502 -6.754 -5.284 1.00 97.81 98 THR A O 1
ATOM 727 N N . GLY A 1 99 ? -2.654 -8.249 -4.102 1.00 98.38 99 GLY A N 1
ATOM 728 C CA . GLY A 1 99 ? -3.275 -7.242 -3.259 1.00 98.38 99 GLY A CA 1
ATOM 729 C C . GLY A 1 99 ? -4.475 -7.738 -2.477 1.00 98.38 99 GLY A C 1
ATOM 730 O O . GLY A 1 99 ? -5.051 -8.792 -2.754 1.00 98.38 99 GLY A O 1
ATOM 731 N N . ALA A 1 100 ? -4.880 -6.904 -1.531 1.00 98.62 100 ALA A N 1
ATOM 732 C CA . ALA A 1 100 ? -6.055 -7.110 -0.710 1.00 98.62 100 ALA A CA 1
ATOM 733 C C . ALA A 1 100 ? -6.644 -5.774 -0.250 1.00 98.62 100 ALA A C 1
ATOM 735 O O . ALA A 1 100 ? -5.987 -4.737 -0.309 1.00 98.62 100 ALA A O 1
ATOM 736 N N . VAL A 1 101 ? -7.878 -5.794 0.237 1.00 98.81 101 VAL A N 1
ATOM 737 C CA . VAL A 1 101 ? -8.525 -4.639 0.856 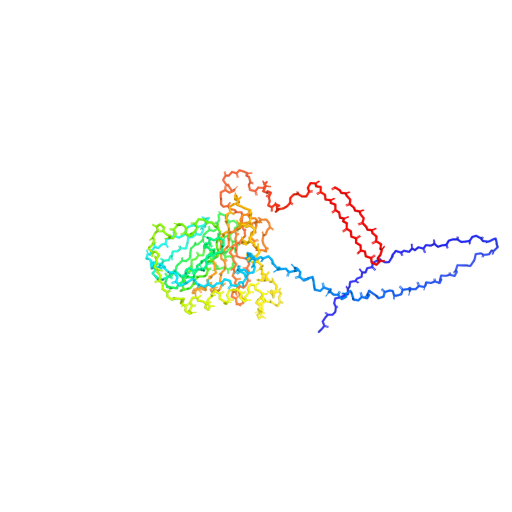1.00 98.81 101 VAL A CA 1
ATOM 738 C C . VAL A 1 101 ? -9.030 -5.032 2.232 1.00 98.81 101 VAL A C 1
ATOM 740 O O . VAL A 1 101 ? -9.899 -5.891 2.353 1.00 98.81 101 VAL A O 1
ATOM 743 N N . PHE A 1 102 ? -8.502 -4.383 3.261 1.00 98.81 102 PHE A N 1
ATOM 744 C CA . PHE A 1 102 ? -8.968 -4.530 4.630 1.00 98.81 102 PHE A CA 1
ATOM 745 C C . PHE A 1 102 ? -10.115 -3.562 4.924 1.00 98.81 102 PHE A C 1
ATOM 747 O O . PHE A 1 102 ? -10.032 -2.381 4.572 1.00 98.81 102 PHE A O 1
ATOM 754 N N . ILE A 1 103 ? -11.147 -4.058 5.606 1.00 98.62 103 ILE A N 1
ATOM 755 C CA . ILE A 1 103 ? -12.267 -3.296 6.164 1.00 98.62 103 ILE A CA 1
ATOM 756 C C . ILE A 1 103 ? -12.439 -3.716 7.627 1.00 98.62 103 ILE A C 1
ATOM 758 O O . ILE A 1 103 ? -12.689 -4.885 7.916 1.00 98.62 103 ILE A O 1
ATOM 762 N N . GLY A 1 104 ? -12.320 -2.774 8.561 1.00 98.38 104 GLY A N 1
ATOM 763 C CA . GLY A 1 104 ? -12.390 -3.088 9.986 1.00 98.38 104 GLY A CA 1
ATOM 764 C C . GLY A 1 104 ? -11.815 -1.999 10.879 1.00 98.38 104 GLY A C 1
ATOM 765 O O . GLY A 1 104 ? -12.005 -0.818 10.627 1.00 98.38 104 GLY A O 1
ATOM 766 N N . GLN A 1 105 ? -11.124 -2.397 11.940 1.00 98.69 105 GLN A N 1
ATOM 767 C CA . GLN A 1 105 ? -10.354 -1.534 12.827 1.00 98.69 105 GLN A CA 1
ATOM 768 C C . GLN A 1 105 ? -8.878 -1.883 12.678 1.00 98.69 105 GLN A C 1
ATOM 770 O O . GLN A 1 105 ? -8.478 -3.021 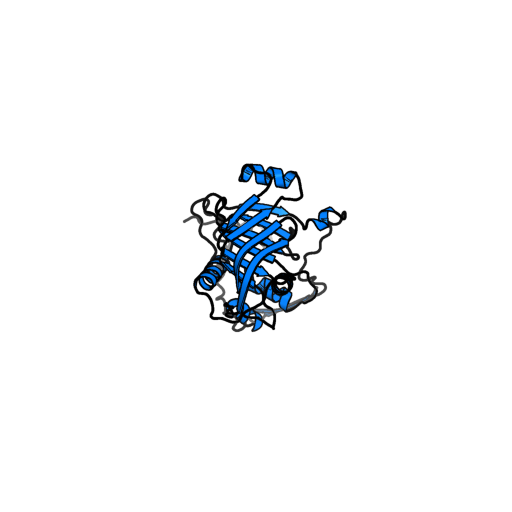12.929 1.00 98.69 105 GLN A O 1
ATOM 775 N N . GLY A 1 106 ? -8.074 -0.909 12.268 1.00 98.62 106 GLY A N 1
ATOM 776 C CA . GLY A 1 106 ? -6.639 -1.073 12.112 1.00 98.62 106 GLY A CA 1
ATOM 777 C C . GLY A 1 106 ? -5.854 0.086 12.706 1.00 98.62 106 GLY A C 1
ATOM 778 O O . GLY A 1 106 ? -6.400 1.151 13.007 1.00 98.62 106 GLY A O 1
ATOM 779 N N . GLU A 1 107 ? -4.566 -0.151 12.889 1.00 98.69 107 GLU A N 1
ATOM 780 C CA . GLU A 1 107 ? -3.602 0.811 13.398 1.00 98.69 107 GLU A CA 1
ATOM 781 C C . GLU A 1 107 ? -2.320 0.749 12.573 1.00 98.69 107 GLU A C 1
ATOM 783 O O . GLU A 1 107 ? -1.858 -0.329 12.201 1.00 98.69 107 GLU A O 1
ATOM 788 N N . PHE A 1 108 ? -1.773 1.914 12.259 1.00 98.75 108 PHE A N 1
ATOM 789 C CA . PHE A 1 108 ? -0.502 2.091 11.582 1.00 98.75 108 PHE A CA 1
ATOM 790 C C . PHE A 1 108 ? 0.457 2.781 12.542 1.00 98.75 108 PHE A C 1
ATOM 792 O O . PHE A 1 108 ? 0.108 3.811 13.119 1.00 98.75 108 PHE A O 1
ATOM 799 N N . GLN A 1 109 ? 1.657 2.230 12.683 1.00 98.50 109 GLN A N 1
ATOM 800 C CA . GLN A 1 109 ? 2.737 2.821 13.461 1.00 98.50 109 GLN A CA 1
ATOM 801 C C . GLN A 1 109 ? 4.023 2.807 12.642 1.00 98.50 109 GLN A C 1
ATOM 803 O O . GLN A 1 109 ? 4.343 1.795 12.021 1.00 98.50 109 GLN A O 1
ATOM 808 N N . MET A 1 110 ? 4.780 3.900 12.655 1.00 97.88 110 MET A N 1
ATOM 809 C CA . MET A 1 110 ? 6.087 3.986 12.003 1.00 97.88 110 MET A CA 1
ATOM 810 C C . MET A 1 110 ? 6.978 4.983 12.737 1.00 97.88 110 MET A C 1
ATOM 812 O O . MET A 1 110 ? 6.556 6.097 13.049 1.00 97.88 110 MET A O 1
ATOM 816 N N . THR A 1 111 ? 8.239 4.605 12.922 1.00 97.12 111 THR A N 1
ATOM 817 C CA . THR A 1 111 ? 9.290 5.510 13.391 1.00 97.12 111 THR A CA 1
ATOM 818 C C . THR A 1 111 ? 10.451 5.447 12.402 1.00 97.12 111 THR A C 1
ATOM 820 O O . THR A 1 111 ? 11.062 4.380 12.297 1.00 97.12 111 THR A O 1
ATOM 823 N N . PRO A 1 112 ? 10.766 6.545 11.686 1.00 94.94 112 PRO A N 1
ATOM 824 C CA . PRO A 1 112 ? 11.906 6.584 10.773 1.00 94.94 112 PRO A CA 1
ATOM 825 C C . PRO A 1 112 ? 13.213 6.183 11.464 1.00 94.94 112 PRO A C 1
ATOM 827 O O . PRO A 1 112 ? 13.408 6.449 12.657 1.00 94.94 112 PRO A O 1
ATOM 830 N N . THR A 1 113 ? 14.119 5.544 10.723 1.00 91.50 113 THR A N 1
ATOM 831 C CA . THR A 1 113 ? 15.372 5.026 11.293 1.00 91.50 113 THR A CA 1
ATOM 832 C C . THR A 1 113 ? 16.314 6.164 11.670 1.00 91.50 113 THR A C 1
ATOM 834 O O . THR A 1 113 ? 16.900 6.138 12.755 1.00 91.50 113 THR A O 1
ATOM 837 N N . LEU A 1 114 ? 16.457 7.173 10.804 1.00 91.00 114 LEU A N 1
ATOM 838 C CA . LEU A 1 114 ? 17.454 8.218 10.997 1.00 91.00 114 LEU A CA 1
ATOM 839 C C . LEU A 1 114 ? 16.923 9.355 11.890 1.00 91.00 114 LEU A C 1
ATOM 841 O O . LEU A 1 114 ? 15.819 9.860 11.668 1.00 91.00 114 LEU A O 1
ATOM 845 N N . PRO A 1 115 ? 17.722 9.870 12.847 1.00 93.75 115 PRO A N 1
ATOM 846 C CA . PRO A 1 115 ? 17.319 11.011 13.676 1.00 93.75 115 PRO A CA 1
ATOM 847 C C . PRO A 1 115 ? 16.956 12.267 12.869 1.00 93.75 115 PRO A C 1
ATOM 849 O O . PRO A 1 115 ? 16.101 13.054 13.277 1.00 93.75 115 PRO A O 1
ATOM 852 N N . MET A 1 116 ? 17.595 12.465 11.711 1.00 92.44 116 MET A N 1
ATOM 853 C CA . MET A 1 116 ? 17.282 13.574 10.807 1.00 92.44 116 MET A CA 1
ATOM 854 C C . MET A 1 116 ? 15.867 13.452 10.223 1.00 92.44 116 MET A C 1
ATOM 856 O O . MET A 1 116 ? 15.147 14.448 10.173 1.00 92.44 116 MET A O 1
ATOM 860 N N . GLU A 1 117 ? 15.444 12.245 9.847 1.00 92.81 117 GLU A N 1
ATOM 861 C CA . GLU A 1 117 ? 14.093 11.973 9.341 1.00 92.81 117 GLU A CA 1
ATOM 862 C C . GLU A 1 117 ? 13.050 12.129 10.445 1.00 92.81 117 GLU A C 1
ATOM 864 O O . GLU A 1 117 ? 12.025 12.768 10.231 1.00 92.81 117 GLU A O 1
ATOM 869 N N . GLN A 1 118 ? 13.337 11.645 11.657 1.00 96.31 118 GLN A N 1
ATOM 870 C CA . GLN A 1 118 ? 12.473 11.868 12.823 1.00 96.31 118 GLN A CA 1
ATOM 871 C C . GLN A 1 118 ? 12.290 13.365 13.107 1.00 96.31 118 GLN A C 1
ATOM 873 O O . GLN A 1 118 ? 11.186 13.827 13.405 1.00 96.31 118 GLN A O 1
ATOM 878 N N . ARG A 1 119 ? 13.361 14.161 12.978 1.00 96.06 119 ARG A N 1
ATOM 879 C CA . ARG A 1 119 ? 13.2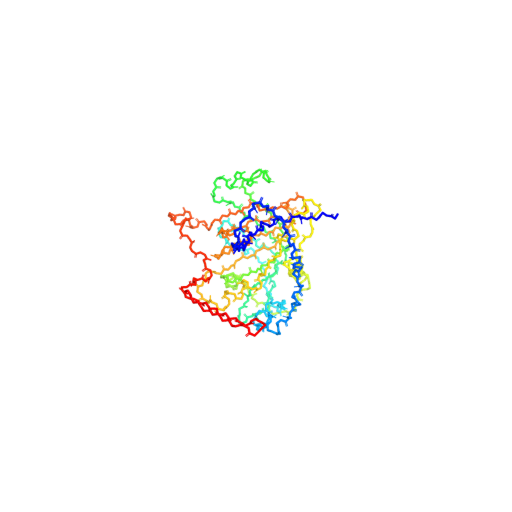82 15.621 13.103 1.00 96.06 119 ARG A CA 1
ATOM 880 C C . ARG A 1 119 ? 12.445 16.235 11.982 1.00 96.06 119 ARG A C 1
ATOM 882 O O . ARG A 1 119 ? 11.620 17.099 12.273 1.00 96.06 119 ARG A O 1
ATOM 889 N N . HIS A 1 120 ? 12.621 15.801 10.737 1.00 94.12 120 HIS A N 1
ATOM 890 C CA . HIS A 1 120 ? 11.802 16.263 9.616 1.00 94.12 120 HIS A CA 1
ATOM 891 C C . HIS A 1 120 ? 10.314 15.958 9.842 1.00 94.12 120 HIS A C 1
ATOM 893 O O . HIS A 1 120 ? 9.477 16.858 9.771 1.00 94.12 120 HIS A O 1
ATOM 899 N N . LEU A 1 121 ? 9.998 14.729 10.243 1.00 95.12 121 LEU A N 1
ATOM 900 C CA . LEU A 1 121 ? 8.646 14.301 10.578 1.00 95.12 121 LEU A CA 1
ATOM 901 C C . LEU A 1 121 ? 8.037 15.144 11.708 1.00 95.12 121 LEU A C 1
ATOM 903 O O . LEU A 1 121 ? 6.865 15.521 11.637 1.00 95.12 121 LEU A O 1
ATOM 907 N N . SER A 1 122 ? 8.842 15.521 12.707 1.00 96.19 122 SER A N 1
ATOM 908 C CA . SER A 1 122 ? 8.393 16.384 13.807 1.00 96.19 122 SER A CA 1
ATOM 909 C C . SER A 1 122 ? 8.046 17.804 13.360 1.00 96.19 122 SER A C 1
ATOM 911 O O . SER A 1 122 ? 7.126 18.401 13.912 1.00 96.19 122 SER A O 1
ATOM 913 N N . ILE A 1 123 ? 8.711 18.328 12.325 1.00 94.44 123 ILE A N 1
ATOM 914 C CA . ILE A 1 123 ? 8.374 19.632 11.734 1.00 94.44 123 ILE A CA 1
ATOM 915 C C . ILE A 1 123 ? 7.010 19.562 11.039 1.00 94.44 123 ILE A C 1
ATOM 917 O O . ILE A 1 123 ? 6.233 20.510 11.121 1.00 94.44 123 ILE A O 1
ATOM 921 N N . LEU A 1 124 ? 6.708 18.440 10.381 1.00 92.00 124 LEU A N 1
ATOM 922 C CA . LEU A 1 124 ? 5.461 18.255 9.636 1.00 92.00 124 LEU A CA 1
ATOM 923 C C . LEU A 1 124 ? 4.267 17.912 10.535 1.00 92.00 124 LEU A C 1
ATOM 925 O O . LEU A 1 124 ? 3.148 18.336 10.261 1.00 92.00 124 LEU A O 1
ATOM 929 N N . THR A 1 125 ? 4.491 17.135 11.597 1.00 93.25 125 THR A N 1
ATOM 930 C CA . THR A 1 125 ? 3.405 16.486 12.357 1.00 93.25 125 THR A CA 1
ATOM 931 C C . THR A 1 125 ? 3.397 16.794 13.851 1.00 93.25 125 THR A C 1
ATOM 933 O O . THR A 1 125 ? 2.455 16.418 14.553 1.00 93.25 125 THR A O 1
ATOM 936 N N . GLY A 1 126 ? 4.444 17.451 14.355 1.00 94.94 126 GLY A N 1
ATOM 937 C CA . GLY A 1 126 ? 4.673 17.658 15.784 1.00 94.94 126 GLY A CA 1
ATOM 938 C C . GLY A 1 126 ? 5.168 16.415 16.535 1.00 94.94 126 GLY A C 1
ATOM 939 O O . GLY A 1 126 ? 5.306 16.480 17.754 1.00 94.94 126 GLY A O 1
ATOM 940 N N . ALA A 1 127 ? 5.431 15.295 15.850 1.00 95.44 127 ALA A N 1
ATOM 941 C CA . ALA A 1 127 ? 5.880 14.038 16.451 1.00 95.44 127 ALA A CA 1
ATOM 942 C C . ALA A 1 127 ? 7.047 13.401 15.673 1.00 95.44 127 ALA A C 1
ATOM 944 O O . ALA A 1 127 ? 7.184 13.583 14.468 1.00 95.44 127 ALA A O 1
ATOM 945 N N . GLN A 1 128 ? 7.897 12.645 16.373 1.00 96.62 128 GLN A N 1
ATOM 946 C CA . GLN A 1 128 ? 9.027 11.906 15.782 1.00 96.62 128 GLN A CA 1
ATOM 947 C C . GLN A 1 128 ? 8.628 10.532 15.215 1.00 96.62 128 GLN A C 1
ATOM 949 O O . GLN A 1 128 ? 9.439 9.869 14.573 1.00 96.62 128 GLN A O 1
ATOM 954 N N . SER A 1 129 ? 7.385 10.116 15.449 1.00 96.75 129 SER A N 1
ATOM 955 C CA . SER A 1 129 ? 6.768 8.895 14.943 1.00 96.75 129 SER A CA 1
ATOM 956 C C . SER A 1 129 ? 5.358 9.199 14.441 1.00 96.75 129 SER A C 1
ATOM 958 O O . SER A 1 129 ? 4.739 10.191 14.840 1.00 96.75 129 SER A O 1
ATOM 960 N N . ILE A 1 130 ? 4.850 8.336 13.564 1.00 97.25 130 ILE A N 1
ATOM 961 C CA . ILE A 1 130 ? 3.455 8.342 13.134 1.00 97.25 130 ILE A CA 1
ATOM 962 C C . ILE A 1 130 ? 2.732 7.199 13.813 1.00 97.25 130 ILE A C 1
ATOM 964 O O . ILE A 1 130 ? 3.151 6.049 13.718 1.00 97.25 130 ILE A O 1
ATOM 968 N N . GLU A 1 131 ? 1.606 7.532 14.428 1.00 98.00 131 GLU A N 1
ATOM 969 C CA . GLU A 1 131 ? 0.614 6.579 14.899 1.00 98.00 131 GLU A CA 1
ATOM 970 C C . GLU A 1 131 ? -0.755 7.052 14.422 1.00 98.00 131 GLU A C 1
ATOM 972 O O . GLU A 1 131 ? -1.153 8.196 14.676 1.00 98.00 131 GLU A O 1
ATOM 977 N N . ASP A 1 132 ? -1.471 6.190 13.707 1.00 98.25 132 ASP A N 1
ATOM 978 C CA . ASP A 1 132 ? -2.816 6.495 13.241 1.00 98.25 132 ASP A CA 1
ATOM 979 C C . ASP A 1 132 ? -3.710 5.258 13.249 1.00 98.25 132 ASP A C 1
ATOM 981 O O . ASP A 1 132 ? -3.263 4.123 13.106 1.00 98.25 132 ASP A O 1
ATOM 985 N N . GLN A 1 133 ? -5.007 5.485 13.393 1.00 98.69 133 GLN A N 1
ATOM 986 C CA . GLN A 1 133 ? -6.023 4.454 13.273 1.00 98.69 133 GLN A CA 1
ATOM 987 C C . GLN A 1 133 ? -6.734 4.605 11.939 1.00 98.69 133 GLN A C 1
ATOM 989 O O . GLN A 1 133 ? -7.052 5.714 11.522 1.00 98.69 133 GLN A O 1
ATOM 994 N N . PHE A 1 134 ? -7.079 3.491 11.312 1.00 98.62 134 PHE A N 1
ATOM 995 C CA . PHE A 1 134 ? -7.819 3.481 10.057 1.00 98.62 134 PHE A CA 1
ATOM 996 C C . PHE A 1 134 ? -8.947 2.457 10.109 1.00 98.62 134 PHE A C 1
ATOM 998 O O . PHE A 1 134 ? -8.954 1.542 10.937 1.00 98.62 134 PHE A O 1
ATOM 1005 N N . SER A 1 135 ? -9.919 2.622 9.212 1.00 98.44 135 SER A N 1
ATOM 1006 C CA . SER A 1 135 ? -11.011 1.653 9.041 1.00 98.44 135 SER A CA 1
ATOM 1007 C C . SER A 1 135 ? -10.952 0.868 7.733 1.00 98.44 135 SER A C 1
ATOM 1009 O O . SER A 1 135 ? -11.634 -0.142 7.560 1.00 98.44 135 SER A O 1
ATOM 1011 N N . LYS A 1 136 ? -10.129 1.340 6.799 1.00 98.44 136 LYS A N 1
ATOM 1012 C CA . LYS A 1 136 ? -9.988 0.809 5.453 1.00 98.44 136 LYS A CA 1
ATOM 1013 C C . LYS A 1 136 ? -8.540 0.948 5.019 1.00 98.44 136 LYS A C 1
ATOM 1015 O O . LYS A 1 136 ? -7.953 2.012 5.197 1.00 98.44 136 LYS A O 1
ATOM 1020 N N . MET A 1 137 ? -8.002 -0.105 4.418 1.00 98.75 137 MET A N 1
ATOM 1021 C CA . MET A 1 137 ? -6.669 -0.086 3.829 1.00 98.75 137 MET A CA 1
ATOM 1022 C C . MET A 1 137 ? -6.653 -0.907 2.544 1.00 98.75 137 MET A C 1
ATOM 1024 O O . MET A 1 137 ? -7.118 -2.044 2.521 1.00 98.75 137 MET A O 1
ATOM 1028 N N . VAL A 1 138 ? -6.118 -0.331 1.472 1.00 98.81 138 VAL A N 1
ATOM 1029 C CA . VAL A 1 138 ? -5.858 -1.028 0.212 1.00 98.81 138 VAL A CA 1
ATOM 1030 C C . VAL A 1 138 ? -4.386 -1.404 0.181 1.00 98.81 138 VAL A C 1
ATOM 1032 O O . VAL A 1 138 ? -3.516 -0.536 0.196 1.00 98.81 138 VAL A O 1
ATOM 1035 N N . LEU A 1 139 ? -4.128 -2.704 0.116 1.00 98.69 139 LEU A N 1
ATOM 1036 C CA . LEU A 1 139 ? -2.806 -3.293 0.009 1.00 98.69 139 LEU A CA 1
ATOM 1037 C C . LEU A 1 139 ? -2.549 -3.726 -1.436 1.00 98.69 139 LEU A C 1
ATOM 1039 O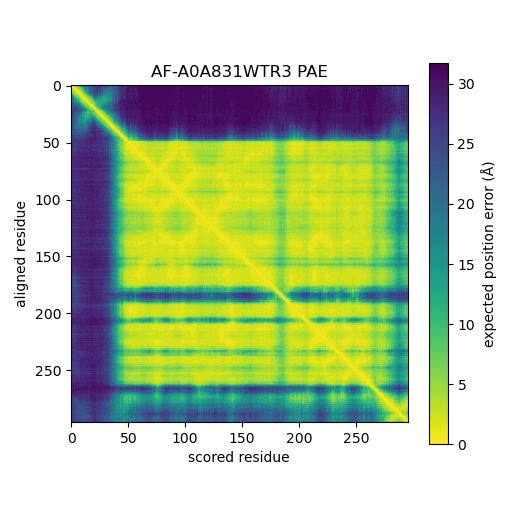 O . LEU A 1 139 ? -3.370 -4.411 -2.055 1.00 98.69 139 LEU A O 1
ATOM 1043 N N . ARG A 1 140 ? -1.390 -3.359 -1.973 1.00 98.25 140 ARG A N 1
ATOM 1044 C CA . ARG A 1 140 ? -0.864 -3.868 -3.245 1.00 98.25 140 ARG A CA 1
ATOM 1045 C C . ARG A 1 140 ? 0.548 -4.357 -2.994 1.00 98.25 140 ARG A C 1
ATOM 1047 O O . ARG A 1 140 ? 1.354 -3.607 -2.463 1.00 98.25 140 ARG A O 1
ATOM 1054 N N . PHE A 1 141 ? 0.818 -5.610 -3.324 1.00 97.94 141 PHE A N 1
ATOM 1055 C CA . PHE A 1 141 ? 2.065 -6.250 -2.935 1.00 97.94 141 PHE A CA 1
ATOM 1056 C C . PHE A 1 141 ? 2.460 -7.351 -3.915 1.00 97.94 141 PHE A C 1
ATOM 1058 O O . PHE A 1 141 ? 1.610 -7.911 -4.615 1.00 97.94 141 PHE A O 1
ATOM 1065 N N . THR A 1 142 ? 3.748 -7.663 -3.929 1.00 97.12 142 THR A N 1
ATOM 1066 C CA . THR A 1 142 ? 4.364 -8.796 -4.645 1.00 97.12 142 THR A CA 1
ATOM 1067 C C . THR A 1 142 ? 5.396 -9.521 -3.772 1.00 97.12 142 THR A C 1
ATOM 1069 O O . THR A 1 142 ? 6.038 -10.464 -4.228 1.00 97.12 142 THR A O 1
ATOM 1072 N N . ASP A 1 143 ? 5.527 -9.099 -2.512 1.00 95.50 143 ASP A N 1
ATOM 1073 C CA . ASP A 1 143 ? 6.333 -9.719 -1.462 1.00 95.50 143 ASP A CA 1
ATOM 1074 C C . ASP A 1 143 ? 5.615 -10.927 -0.805 1.00 95.50 143 ASP A C 1
ATOM 1076 O O . ASP A 1 143 ? 4.650 -11.490 -1.332 1.00 95.50 143 ASP A O 1
ATOM 1080 N N . SER A 1 144 ? 6.064 -11.333 0.387 1.00 95.06 144 SER A N 1
ATOM 1081 C CA . SER A 1 144 ? 5.478 -12.429 1.170 1.00 95.06 144 SER A CA 1
ATOM 1082 C C . SER A 1 144 ? 4.143 -12.112 1.865 1.00 95.06 144 SER A C 1
ATOM 1084 O O . SER A 1 144 ? 3.637 -12.971 2.592 1.00 95.06 144 SER A O 1
ATOM 1086 N N . THR A 1 145 ? 3.529 -10.938 1.651 1.00 97.06 145 THR A N 1
ATOM 1087 C CA . THR A 1 145 ? 2.326 -10.501 2.395 1.00 97.06 145 THR A CA 1
ATOM 1088 C C . THR A 1 145 ? 1.177 -11.502 2.326 1.00 97.06 145 THR A C 1
ATOM 1090 O O . THR A 1 145 ? 0.570 -11.815 3.349 1.00 97.06 145 THR A O 1
ATOM 1093 N N . TYR A 1 146 ? 0.870 -12.039 1.143 1.00 96.88 146 TYR A N 1
ATOM 1094 C CA . TYR A 1 146 ? -0.223 -13.005 1.008 1.00 96.88 146 TYR A CA 1
ATOM 1095 C C . TYR A 1 146 ? 0.038 -14.297 1.791 1.00 96.88 146 TYR A C 1
ATOM 1097 O O . TYR A 1 146 ? -0.858 -14.794 2.475 1.00 96.88 146 TYR A O 1
ATOM 1105 N N . GLU A 1 147 ? 1.267 -14.811 1.752 1.00 95.75 147 GLU A N 1
ATOM 1106 C CA . GLU A 1 147 ? 1.634 -16.022 2.487 1.00 95.75 147 GLU A CA 1
ATOM 1107 C C . GLU A 1 147 ? 1.636 -15.788 4.003 1.00 95.75 147 GLU A C 1
ATOM 1109 O O . GLU A 1 147 ? 1.227 -16.664 4.763 1.00 95.75 147 GLU A O 1
ATOM 1114 N N . GLU A 1 148 ? 2.037 -14.601 4.466 1.00 96.06 148 GLU A N 1
ATOM 1115 C CA . GLU A 1 148 ? 1.925 -14.205 5.876 1.00 96.06 148 GLU A CA 1
ATOM 1116 C C . GLU A 1 148 ? 0.469 -14.133 6.347 1.00 96.06 148 GLU A C 1
ATOM 1118 O O . GLU A 1 148 ? 0.165 -14.607 7.443 1.00 96.06 148 GLU A O 1
ATOM 1123 N N . ILE A 1 149 ? -0.436 -13.586 5.528 1.00 95.06 149 ILE A N 1
ATOM 1124 C CA . ILE A 1 149 ? -1.875 -13.526 5.830 1.00 95.06 149 ILE A CA 1
ATOM 1125 C C . ILE A 1 149 ? -2.459 -14.937 5.898 1.00 95.06 149 ILE A C 1
ATOM 1127 O O . ILE A 1 149 ? -3.146 -15.278 6.860 1.00 95.06 149 ILE A O 1
ATOM 1131 N N . LYS A 1 150 ? -2.151 -15.782 4.912 1.00 95.31 150 LYS A N 1
ATOM 1132 C CA . LYS A 1 150 ? -2.641 -17.163 4.831 1.00 95.31 150 LYS A CA 1
ATOM 1133 C C . LYS A 1 150 ? -2.143 -18.041 5.985 1.00 95.31 150 LYS A C 1
ATOM 1135 O O . LYS A 1 150 ? -2.835 -18.963 6.394 1.00 95.31 150 LYS A O 1
ATOM 1140 N N . LYS A 1 151 ? -0.953 -17.763 6.527 1.00 96.19 151 LYS A N 1
ATOM 1141 C CA . LYS A 1 151 ? -0.430 -18.442 7.728 1.00 96.19 151 LYS A CA 1
ATOM 1142 C C . LYS A 1 151 ? -1.149 -18.034 9.015 1.00 96.19 151 LYS A C 1
ATOM 1144 O O . LYS A 1 151 ? -1.123 -18.793 9.976 1.00 96.19 151 LYS A O 1
ATOM 1149 N N . GLN A 1 152 ? -1.739 -16.841 9.046 1.00 95.00 152 GLN A N 1
ATOM 1150 C CA . GLN A 1 152 ? -2.366 -16.259 10.236 1.00 95.00 152 GLN A CA 1
ATOM 1151 C C . GLN A 1 152 ? -3.900 -16.303 10.197 1.00 95.00 152 GLN A C 1
ATOM 1153 O O . GLN A 1 152 ? -4.540 -16.005 11.200 1.00 95.00 152 GLN A O 1
ATOM 1158 N N . SER A 1 153 ? -4.501 -16.644 9.054 1.00 94.50 153 SER A N 1
ATOM 1159 C CA . SER A 1 153 ? -5.951 -16.624 8.870 1.00 94.50 153 SER A CA 1
ATOM 1160 C C . SER A 1 153 ? -6.428 -17.617 7.816 1.00 94.50 153 SER A C 1
ATOM 1162 O O . SER A 1 153 ? -5.753 -17.867 6.815 1.00 94.50 153 SER A O 1
ATOM 1164 N N . ASP A 1 154 ? -7.636 -18.139 8.021 1.00 95.62 154 ASP A N 1
ATOM 1165 C CA . ASP A 1 154 ? -8.288 -19.028 7.067 1.00 95.62 154 ASP A CA 1
ATOM 1166 C C . ASP A 1 154 ? -8.947 -18.234 5.938 1.00 95.62 154 ASP A C 1
ATOM 1168 O O . ASP A 1 154 ? -9.826 -17.394 6.167 1.00 95.62 154 ASP A O 1
ATOM 1172 N N . ILE A 1 155 ? -8.565 -18.552 4.701 1.00 97.06 155 ILE A N 1
ATOM 1173 C CA . ILE A 1 155 ? -9.180 -17.970 3.509 1.00 97.06 155 ILE A CA 1
ATOM 1174 C C . ILE A 1 155 ? -10.519 -18.657 3.242 1.00 97.06 155 ILE A C 1
ATOM 1176 O O . ILE A 1 155 ? -10.593 -19.864 3.001 1.00 97.06 155 ILE A O 1
ATOM 1180 N N . LYS A 1 156 ? -11.587 -17.865 3.247 1.00 96.94 156 LYS A N 1
ATOM 1181 C CA . LYS A 1 156 ? -12.959 -18.283 2.969 1.00 96.94 156 LYS A CA 1
ATOM 1182 C C . LYS A 1 156 ? -13.383 -17.774 1.600 1.00 96.94 156 LYS A C 1
ATOM 1184 O O . LYS A 1 156 ? -12.976 -16.698 1.171 1.00 96.94 156 LYS A O 1
ATOM 1189 N N . LYS A 1 157 ? -14.247 -18.538 0.935 1.00 95.94 157 LYS A N 1
ATOM 1190 C CA . LYS A 1 157 ? -14.893 -18.117 -0.312 1.00 95.94 157 LYS A CA 1
ATOM 1191 C C . LYS A 1 157 ? -16.177 -17.362 -0.004 1.00 95.94 157 LYS A C 1
ATOM 1193 O O . LYS A 1 157 ? -16.937 -17.763 0.877 1.00 95.94 157 LYS A O 1
ATOM 1198 N N . GLY A 1 158 ? -16.441 -16.312 -0.763 1.00 94.69 158 GLY A N 1
ATOM 1199 C CA . GLY A 1 158 ? -17.641 -15.500 -0.632 1.00 94.69 158 GLY A CA 1
ATOM 1200 C C . GLY A 1 158 ? -17.939 -14.717 -1.904 1.00 94.69 158 GLY A C 1
ATOM 1201 O O . GLY A 1 158 ? -17.421 -15.011 -2.981 1.00 94.69 158 GLY A O 1
ATOM 1202 N N . ALA A 1 159 ? -18.800 -13.713 -1.771 1.00 93.69 159 ALA A N 1
ATOM 1203 C CA . ALA A 1 159 ? -19.045 -12.742 -2.826 1.00 93.69 159 ALA A CA 1
ATOM 1204 C C . ALA A 1 159 ? -18.111 -11.529 -2.659 1.00 93.69 159 ALA A C 1
ATOM 1206 O O . ALA A 1 159 ? -17.794 -11.154 -1.527 1.00 93.69 159 ALA A O 1
ATOM 1207 N N . PRO A 1 160 ? -17.700 -10.869 -3.756 1.00 95.44 160 PRO A N 1
ATOM 1208 C CA . PRO A 1 160 ? -16.976 -9.604 -3.684 1.00 95.44 160 PRO A CA 1
ATOM 1209 C C . PRO A 1 160 ? -17.707 -8.559 -2.826 1.00 95.44 160 PRO A C 1
ATOM 1211 O O . PRO A 1 160 ? -18.867 -8.231 -3.077 1.00 95.44 160 PRO A O 1
ATOM 1214 N N . ASN A 1 161 ? -17.017 -8.004 -1.828 1.00 97.75 161 ASN A N 1
ATOM 1215 C CA . ASN A 1 161 ? -17.556 -6.948 -0.974 1.00 97.75 161 ASN A CA 1
ATOM 1216 C C . ASN A 1 161 ? -17.544 -5.596 -1.715 1.00 97.75 161 ASN A C 1
ATOM 1218 O O . ASN A 1 161 ? -16.500 -5.147 -2.192 1.00 97.75 161 ASN A O 1
ATOM 1222 N N . SER A 1 162 ? -18.694 -4.923 -1.804 1.00 97.88 162 SER A N 1
ATOM 1223 C CA . SER A 1 162 ? -18.837 -3.667 -2.558 1.00 97.88 162 SER A CA 1
ATOM 1224 C C . SER A 1 162 ? -18.052 -2.502 -1.946 1.00 97.88 162 SER A C 1
ATOM 1226 O O . SER A 1 162 ? -17.420 -1.738 -2.673 1.00 97.88 162 SER A O 1
ATOM 1228 N N . THR A 1 163 ? -18.023 -2.381 -0.617 1.00 98.12 163 THR A N 1
ATOM 1229 C CA . THR A 1 163 ? -17.255 -1.346 0.095 1.00 98.12 163 THR A CA 1
ATOM 1230 C C . THR A 1 163 ? -15.757 -1.491 -0.158 1.00 98.12 163 THR A C 1
ATOM 1232 O O . THR A 1 163 ? -15.063 -0.494 -0.386 1.00 98.12 163 THR A O 1
ATOM 1235 N N . ALA A 1 164 ? -15.264 -2.728 -0.142 1.00 98.44 164 ALA A N 1
ATOM 1236 C CA . ALA A 1 164 ? -13.881 -3.050 -0.452 1.00 98.44 164 ALA A CA 1
ATOM 1237 C C . ALA A 1 164 ? -13.562 -2.826 -1.943 1.00 98.44 164 ALA A C 1
ATOM 1239 O O . ALA A 1 164 ? -12.523 -2.258 -2.278 1.00 98.44 164 ALA A O 1
ATOM 1240 N N . GLN A 1 165 ? -14.476 -3.189 -2.848 1.00 98.56 165 GLN A N 1
ATOM 1241 C CA . GLN A 1 165 ? -14.300 -2.958 -4.283 1.00 98.56 165 GLN A CA 1
ATOM 1242 C C . GLN A 1 165 ? -14.241 -1.459 -4.615 1.00 98.56 165 GLN A C 1
ATOM 1244 O O . GLN A 1 165 ? -13.394 -1.048 -5.406 1.00 98.56 165 GLN A O 1
ATOM 1249 N N . ASN A 1 166 ? -15.082 -0.642 -3.975 1.00 98.44 166 ASN A N 1
ATOM 1250 C CA . ASN A 1 166 ? -15.062 0.813 -4.133 1.00 98.44 166 ASN A CA 1
ATOM 1251 C C . ASN A 1 166 ? -13.740 1.414 -3.637 1.00 98.44 166 ASN A C 1
ATOM 1253 O O . ASN A 1 166 ? -13.155 2.238 -4.328 1.00 98.44 166 ASN A O 1
ATOM 1257 N N . ALA A 1 167 ? -13.220 0.944 -2.496 1.00 98.31 167 ALA A N 1
ATOM 1258 C CA . ALA A 1 167 ? -11.910 1.363 -1.990 1.00 98.31 167 ALA A CA 1
ATOM 1259 C C . ALA A 1 167 ? -10.786 1.124 -3.009 1.00 98.31 167 ALA A C 1
ATOM 1261 O O . ALA A 1 167 ? -9.974 2.008 -3.278 1.00 98.31 167 ALA A O 1
ATOM 1262 N N . LEU A 1 168 ? -10.757 -0.079 -3.593 1.00 98.56 168 LEU A N 1
ATOM 1263 C CA . LEU A 1 168 ? -9.796 -0.432 -4.630 1.00 98.56 168 LEU A CA 1
ATOM 1264 C C . LEU A 1 168 ? -9.954 0.468 -5.864 1.00 98.56 168 LEU A C 1
ATOM 1266 O O . LEU A 1 168 ? -8.961 0.934 -6.424 1.00 98.56 168 LEU A O 1
ATOM 1270 N N . ASP A 1 169 ? -11.190 0.711 -6.295 1.00 97.88 169 ASP A N 1
ATOM 1271 C CA . ASP A 1 169 ? -11.476 1.529 -7.472 1.00 97.88 169 ASP A CA 1
ATOM 1272 C C . ASP A 1 169 ? -11.092 3.001 -7.268 1.00 97.88 169 ASP A C 1
ATOM 1274 O O . ASP A 1 169 ? -10.550 3.610 -8.194 1.00 97.88 169 ASP A O 1
ATOM 1278 N N . ASP A 1 170 ? -11.279 3.549 -6.066 1.00 95.25 170 ASP A N 1
ATOM 1279 C CA . ASP A 1 170 ? -10.870 4.911 -5.714 1.00 95.25 170 ASP A CA 1
ATOM 1280 C C . ASP A 1 170 ? -9.349 5.082 -5.807 1.00 95.25 170 ASP A C 1
ATOM 1282 O O . ASP A 1 170 ? -8.870 5.989 -6.499 1.00 95.25 170 ASP A O 1
ATOM 1286 N N . ILE A 1 171 ? -8.578 4.163 -5.211 1.00 94.62 171 ILE A N 1
ATOM 1287 C CA . ILE A 1 171 ? -7.109 4.180 -5.300 1.00 94.62 171 ILE A CA 1
ATOM 1288 C C . ILE A 1 171 ? -6.646 4.016 -6.749 1.00 94.62 171 ILE A C 1
ATOM 1290 O O . ILE A 1 171 ? -5.801 4.773 -7.223 1.00 94.62 171 ILE A O 1
ATOM 1294 N N . ARG A 1 172 ? -7.236 3.091 -7.515 1.00 94.88 172 ARG A N 1
ATOM 1295 C CA . ARG A 1 172 ? -6.878 2.901 -8.933 1.00 94.88 172 ARG A CA 1
ATOM 1296 C C . ARG A 1 172 ? -7.214 4.117 -9.784 1.00 94.88 172 ARG A C 1
ATOM 1298 O O . ARG A 1 172 ? -6.455 4.463 -10.688 1.00 94.88 172 ARG A O 1
ATOM 1305 N N . LYS A 1 173 ? -8.348 4.768 -9.530 1.00 92.56 173 LYS A N 1
ATOM 1306 C CA . LYS A 1 173 ? -8.739 6.002 -10.217 1.00 92.56 173 LYS A CA 1
ATOM 1307 C C . LYS A 1 173 ? -7.753 7.122 -9.900 1.00 92.56 173 LYS A C 1
ATOM 1309 O O . LYS A 1 173 ? -7.326 7.799 -10.835 1.00 92.56 173 LYS A O 1
ATOM 1314 N N . MET A 1 174 ? -7.367 7.268 -8.632 1.00 89.69 174 MET A N 1
ATOM 1315 C CA . MET A 1 174 ? -6.357 8.229 -8.189 1.00 89.69 174 MET A CA 1
ATOM 1316 C C . MET A 1 174 ? -5.013 7.983 -8.880 1.00 89.69 174 MET A C 1
ATOM 1318 O O . MET A 1 174 ? -4.483 8.901 -9.495 1.00 89.69 174 MET A O 1
ATOM 1322 N N . LEU A 1 175 ? -4.515 6.744 -8.889 1.00 90.44 175 LEU A N 1
ATOM 1323 C CA . LEU A 1 175 ? -3.238 6.400 -9.528 1.00 90.44 175 LEU A CA 1
ATOM 1324 C C . LEU A 1 175 ? -3.229 6.638 -11.047 1.00 90.44 175 LEU A C 1
ATOM 1326 O O . LEU A 1 175 ? -2.190 6.906 -11.640 1.00 90.44 175 LEU A O 1
ATOM 1330 N N . ARG A 1 176 ? -4.391 6.544 -11.703 1.00 88.88 176 ARG A N 1
ATOM 1331 C CA . ARG A 1 176 ? -4.519 6.709 -13.163 1.00 88.88 176 ARG A CA 1
ATOM 1332 C C . ARG A 1 176 ? -4.725 8.145 -13.601 1.00 88.88 176 ARG A C 1
ATOM 1334 O O . ARG A 1 176 ? -4.263 8.525 -14.669 1.00 88.88 176 ARG A O 1
ATOM 1341 N N . ARG A 1 177 ? -5.521 8.896 -12.845 1.00 84.88 177 ARG A N 1
ATOM 1342 C CA . ARG A 1 177 ? -5.946 10.249 -13.225 1.00 84.88 177 ARG A CA 1
ATOM 1343 C C . ARG A 1 177 ? -5.181 11.325 -12.465 1.00 84.88 177 ARG A C 1
ATOM 1345 O O . ARG A 1 177 ? -5.221 12.483 -12.870 1.00 84.88 177 ARG A O 1
ATOM 1352 N N . GLY A 1 178 ? -4.461 10.951 -11.413 1.00 78.06 178 GLY A N 1
ATOM 1353 C CA . GLY A 1 178 ? -3.938 11.886 -10.432 1.00 78.06 178 GLY A CA 1
ATOM 1354 C C . GLY A 1 178 ? -5.048 12.423 -9.530 1.00 78.06 178 GLY A C 1
ATOM 1355 O O . GLY A 1 178 ? -6.224 12.065 -9.656 1.00 78.06 178 GLY A O 1
ATOM 1356 N N . LYS A 1 179 ? -4.668 13.313 -8.615 1.00 72.19 179 LYS A N 1
A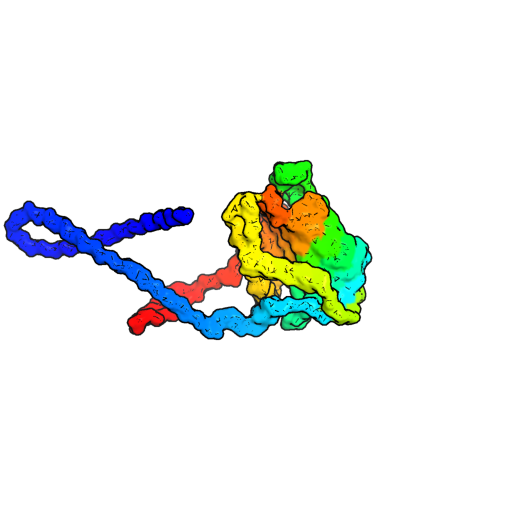TOM 1357 C CA . LYS A 1 179 ? -5.581 14.018 -7.709 1.00 72.19 179 LYS A CA 1
ATOM 1358 C C . LYS A 1 179 ? -5.343 15.516 -7.859 1.00 72.19 179 LYS A C 1
ATOM 1360 O O . LYS A 1 179 ? -4.202 15.959 -7.922 1.00 72.19 179 LYS A O 1
ATOM 1365 N N . THR A 1 180 ? -6.417 16.292 -7.969 1.00 70.12 180 THR A N 1
ATOM 1366 C CA . THR A 1 180 ? -6.313 17.758 -7.925 1.00 70.12 180 THR A CA 1
ATOM 1367 C C . THR A 1 180 ? -6.365 18.183 -6.463 1.00 70.12 180 THR A C 1
ATOM 1369 O O . THR A 1 180 ? -7.237 17.717 -5.733 1.00 70.12 180 THR A O 1
ATOM 1372 N N . PHE A 1 181 ? -5.427 19.027 -6.047 1.00 67.81 181 PHE A N 1
ATOM 1373 C CA . PHE A 1 181 ? -5.335 19.566 -4.690 1.00 67.81 181 PHE A CA 1
ATOM 1374 C C . PHE A 1 181 ? -5.699 21.044 -4.720 1.00 67.81 181 PHE A C 1
ATOM 1376 O O . PHE A 1 181 ? -5.364 21.724 -5.691 1.00 67.81 181 PHE A O 1
ATOM 1383 N N . SER A 1 182 ? -6.379 21.537 -3.685 1.00 63.62 182 SER A N 1
ATOM 1384 C CA . SER A 1 182 ? -6.846 22.926 -3.671 1.00 63.62 182 SER A CA 1
ATOM 1385 C C . SER A 1 182 ? -5.675 23.891 -3.471 1.00 63.62 182 SER A C 1
ATOM 1387 O O . SER A 1 182 ? -5.656 24.964 -4.069 1.00 63.62 182 SER A O 1
ATOM 1389 N N . HIS A 1 183 ? -4.676 23.504 -2.666 1.00 60.28 183 HIS A N 1
ATOM 1390 C CA . HIS A 1 183 ? -3.495 24.315 -2.359 1.00 60.28 183 HIS A CA 1
ATOM 1391 C C . HIS A 1 183 ? -2.290 23.413 -2.001 1.00 60.28 183 HIS A C 1
ATOM 1393 O O . HIS A 1 183 ? -2.421 22.629 -1.063 1.00 60.28 183 HIS A O 1
ATOM 1399 N N . PRO A 1 184 ? -1.104 23.518 -2.647 1.00 50.88 184 PRO A N 1
ATOM 1400 C CA . PRO A 1 184 ? -0.765 24.224 -3.888 1.00 50.88 184 PRO A CA 1
ATOM 1401 C C . PRO A 1 184 ? -1.018 23.385 -5.167 1.00 50.88 184 PRO A C 1
ATOM 1403 O O . PRO A 1 184 ? -0.833 22.171 -5.199 1.00 50.88 184 PRO A O 1
ATOM 1406 N N . ASN A 1 185 ? -1.368 24.074 -6.263 1.00 48.81 185 ASN A N 1
ATOM 1407 C CA . ASN A 1 185 ? -1.753 23.560 -7.597 1.00 48.81 185 ASN A CA 1
ATOM 1408 C C . ASN A 1 185 ? -0.670 22.772 -8.391 1.00 48.81 185 ASN A C 1
ATOM 1410 O O . ASN A 1 185 ? -0.788 22.626 -9.607 1.00 48.81 185 ASN A O 1
ATOM 1414 N N . VAL A 1 186 ? 0.399 22.272 -7.761 1.00 53.50 186 VAL A N 1
ATOM 1415 C CA . VAL A 1 186 ? 1.529 21.601 -8.450 1.00 53.50 186 VAL A CA 1
ATOM 1416 C C . VAL A 1 186 ? 1.427 20.073 -8.529 1.00 53.50 186 VAL A C 1
ATOM 1418 O O . VAL A 1 186 ? 2.242 19.448 -9.200 1.00 53.50 186 VAL A O 1
ATOM 1421 N N . ALA A 1 187 ? 0.424 19.446 -7.915 1.00 54.47 187 ALA A N 1
ATOM 1422 C CA . ALA A 1 187 ? 0.459 18.002 -7.671 1.00 54.47 187 ALA A CA 1
ATOM 1423 C C . ALA A 1 187 ? -0.556 17.144 -8.445 1.00 54.47 187 ALA A C 1
ATOM 1425 O O . ALA A 1 187 ? -0.785 15.997 -8.064 1.00 54.47 187 ALA A O 1
ATOM 1426 N N . THR A 1 188 ? -1.124 17.612 -9.566 1.00 52.00 188 THR A N 1
ATOM 1427 C CA . THR A 1 188 ? -1.975 16.728 -10.394 1.00 52.00 188 THR A CA 1
ATOM 1428 C C . THR A 1 188 ? -1.200 15.501 -10.894 1.00 52.00 188 THR A C 1
ATOM 1430 O O . THR A 1 188 ? -1.770 14.420 -11.010 1.00 52.00 188 THR A O 1
ATOM 1433 N N . GLY A 1 189 ? 0.110 15.652 -11.126 1.00 56.94 189 GLY A N 1
ATOM 1434 C CA . GLY A 1 189 ? 1.013 14.567 -11.517 1.00 56.94 189 GLY A CA 1
ATOM 1435 C C . GLY A 1 189 ? 1.630 13.781 -10.357 1.00 56.94 189 GLY A C 1
ATOM 1436 O O . GLY A 1 189 ? 2.149 12.700 -10.601 1.00 56.94 189 GLY A O 1
ATOM 1437 N N . PHE A 1 190 ? 1.542 14.259 -9.108 1.00 62.19 190 PHE A N 1
ATOM 1438 C CA . PHE A 1 190 ? 2.253 13.637 -7.980 1.00 62.19 190 PHE A CA 1
ATOM 1439 C C . PHE A 1 190 ? 1.753 12.222 -7.661 1.00 62.19 190 PHE A C 1
ATOM 1441 O O . PHE A 1 190 ? 2.462 11.455 -7.041 1.00 62.19 190 PHE A O 1
ATOM 1448 N N . PHE A 1 191 ? 0.542 11.850 -8.086 1.00 70.50 191 PHE A N 1
ATOM 1449 C CA . PHE A 1 191 ? -0.002 10.502 -7.859 1.00 70.50 191 PHE A CA 1
ATOM 1450 C C . PHE A 1 191 ? -0.255 9.716 -9.137 1.00 70.50 191 PHE A C 1
ATOM 1452 O O . PHE A 1 191 ? -0.795 8.616 -9.062 1.00 70.50 191 PHE A O 1
ATOM 1459 N N . GLN A 1 192 ? 0.106 10.245 -10.309 1.00 82.12 192 GLN A N 1
ATOM 1460 C CA . GLN A 1 192 ? 0.002 9.462 -11.535 1.00 82.12 192 GLN A CA 1
ATOM 1461 C C . GLN A 1 192 ? 1.138 8.440 -11.561 1.00 82.12 192 GLN A C 1
ATOM 1463 O O . GLN A 1 192 ? 2.273 8.766 -11.889 1.00 82.12 192 GLN A O 1
ATOM 1468 N N . TYR A 1 193 ? 0.828 7.202 -11.187 1.00 87.00 193 TYR A N 1
ATOM 1469 C CA . TYR A 1 193 ? 1.804 6.126 -11.079 1.00 87.00 193 TYR A CA 1
ATOM 1470 C C . TYR A 1 193 ? 1.233 4.826 -11.638 1.00 87.00 193 TYR A C 1
ATOM 1472 O O . TYR A 1 193 ? 0.148 4.374 -11.259 1.00 87.00 193 TYR A O 1
ATOM 1480 N N . ASN A 1 194 ? 1.969 4.209 -12.561 1.00 91.50 194 ASN A N 1
ATOM 1481 C CA . ASN A 1 194 ? 1.554 2.975 -13.216 1.00 91.50 194 ASN A CA 1
ATOM 1482 C C . ASN A 1 194 ? 1.942 1.751 -12.375 1.00 91.50 194 ASN A C 1
ATOM 1484 O O . ASN A 1 194 ? 2.742 0.923 -12.802 1.00 91.50 194 ASN A O 1
ATOM 1488 N N . LEU A 1 195 ? 1.338 1.631 -11.188 1.00 94.25 195 LEU A N 1
ATOM 1489 C CA . LEU A 1 195 ? 1.563 0.507 -10.271 1.00 94.25 195 LEU A CA 1
ATOM 1490 C C . LEU A 1 195 ? 1.323 -0.853 -10.942 1.00 94.25 195 LEU A C 1
ATOM 1492 O O . LEU A 1 195 ? 2.020 -1.818 -10.662 1.00 94.25 195 LEU A O 1
ATOM 1496 N N . ASP A 1 196 ? 0.361 -0.925 -11.864 1.00 95.12 196 ASP A N 1
ATOM 1497 C CA . ASP A 1 196 ? 0.067 -2.148 -12.614 1.00 95.12 196 ASP A CA 1
ATOM 1498 C C . ASP A 1 196 ? 1.265 -2.578 -13.491 1.00 95.12 196 ASP A C 1
ATOM 1500 O O . ASP A 1 196 ? 1.529 -3.768 -13.620 1.00 95.12 196 ASP A O 1
ATOM 1504 N N . ALA A 1 197 ? 2.027 -1.632 -14.057 1.00 92.94 197 ALA A N 1
ATOM 1505 C CA . ALA A 1 197 ? 3.241 -1.943 -14.818 1.00 92.94 197 ALA A CA 1
ATOM 1506 C C . ALA A 1 197 ? 4.411 -2.304 -13.898 1.00 92.94 197 ALA A C 1
ATOM 1508 O O . ALA A 1 197 ? 5.181 -3.201 -14.217 1.00 92.94 197 ALA A O 1
ATOM 1509 N N . ARG A 1 198 ? 4.519 -1.660 -12.731 1.00 92.62 198 ARG A N 1
ATOM 1510 C CA . ARG A 1 198 ? 5.526 -2.040 -11.736 1.00 92.62 198 ARG A CA 1
ATOM 1511 C C . ARG A 1 198 ? 5.304 -3.467 -11.224 1.00 92.62 198 ARG A C 1
ATOM 1513 O O . ARG A 1 198 ? 6.261 -4.226 -11.148 1.00 92.62 198 ARG A O 1
ATOM 1520 N N . ILE A 1 199 ? 4.058 -3.852 -10.942 1.00 95.56 199 ILE A N 1
ATOM 1521 C CA . ILE A 1 199 ? 3.714 -5.224 -10.536 1.00 95.56 199 ILE A CA 1
ATOM 1522 C C . ILE A 1 199 ? 4.005 -6.212 -11.667 1.00 95.56 199 ILE A C 1
ATOM 1524 O O . ILE A 1 199 ? 4.512 -7.295 -11.404 1.00 95.56 199 ILE A O 1
ATOM 1528 N N . LEU A 1 200 ? 3.741 -5.844 -12.927 1.00 94.88 200 LEU A N 1
ATOM 1529 C CA . LEU A 1 200 ? 4.089 -6.680 -14.079 1.00 94.88 200 LEU A CA 1
ATOM 1530 C C . LEU A 1 200 ? 5.580 -7.052 -14.098 1.00 94.88 200 LEU A C 1
ATOM 1532 O O . LEU A 1 200 ? 5.897 -8.193 -14.428 1.00 94.88 200 LEU A O 1
ATOM 1536 N N . ILE A 1 201 ? 6.474 -6.129 -13.724 1.00 91.94 201 ILE A N 1
ATOM 1537 C CA . ILE A 1 201 ? 7.917 -6.404 -13.634 1.00 91.94 201 ILE A CA 1
ATOM 1538 C C . ILE A 1 201 ? 8.172 -7.565 -12.663 1.00 91.94 201 ILE A C 1
ATOM 1540 O O . ILE A 1 201 ? 8.760 -8.558 -13.072 1.00 91.94 201 ILE A O 1
ATOM 1544 N N . ASP A 1 202 ? 7.630 -7.527 -11.441 1.00 92.69 202 ASP A N 1
ATOM 1545 C CA . ASP A 1 202 ? 7.803 -8.627 -10.470 1.00 92.69 202 ASP A CA 1
ATOM 1546 C C . ASP A 1 202 ? 7.145 -9.934 -10.929 1.00 92.69 202 ASP A C 1
ATOM 1548 O O . ASP A 1 202 ? 7.564 -11.039 -10.561 1.00 92.69 202 ASP A O 1
ATOM 1552 N N . LEU A 1 203 ? 6.073 -9.833 -11.724 1.00 92.94 203 LEU A N 1
ATOM 1553 C CA . LEU A 1 203 ? 5.427 -11.025 -12.250 1.00 92.94 203 LEU A CA 1
ATOM 1554 C C . LEU A 1 203 ? 6.247 -11.690 -13.364 1.00 92.94 203 LEU A C 1
ATOM 1556 O O . LEU A 1 203 ? 6.253 -12.917 -13.458 1.00 92.94 203 LEU A O 1
ATOM 1560 N N . THR A 1 204 ? 6.930 -10.903 -14.189 1.00 90.19 204 THR A N 1
ATOM 1561 C CA . THR A 1 204 ? 7.660 -11.381 -15.374 1.00 90.19 204 THR A CA 1
ATOM 1562 C C . THR A 1 204 ? 9.135 -11.656 -15.101 1.00 90.19 204 THR A C 1
ATOM 1564 O O . THR A 1 204 ? 9.722 -12.506 -15.768 1.00 90.19 204 THR A O 1
ATOM 1567 N N . TRP A 1 205 ? 9.711 -11.013 -14.086 1.00 85.56 205 TRP A N 1
ATOM 1568 C CA . TRP A 1 205 ? 11.093 -11.188 -13.654 1.00 85.56 205 TRP A CA 1
ATOM 1569 C C . TRP A 1 205 ? 11.152 -11.660 -12.191 1.00 85.56 205 TRP A C 1
ATOM 1571 O O . TRP A 1 205 ? 11.398 -10.871 -11.276 1.00 85.56 205 TRP A O 1
ATOM 1581 N N . PRO A 1 206 ? 10.930 -12.963 -11.933 1.00 74.12 206 PRO A N 1
ATOM 1582 C CA . PRO A 1 206 ? 11.026 -13.511 -10.585 1.00 74.12 206 PRO A CA 1
ATOM 1583 C C . PRO A 1 206 ? 12.478 -13.486 -10.082 1.00 74.12 206 PRO A C 1
ATOM 1585 O O . PRO A 1 206 ? 13.411 -13.720 -10.847 1.00 74.12 206 PRO A O 1
ATOM 1588 N N . GLY A 1 207 ? 12.662 -13.247 -8.782 1.00 72.00 207 GLY A N 1
ATOM 1589 C CA . GLY A 1 207 ? 13.976 -13.216 -8.122 1.00 72.00 207 GLY A CA 1
ATOM 1590 C C . GLY A 1 207 ? 14.316 -11.875 -7.472 1.00 72.00 207 GLY A C 1
ATOM 1591 O O . GLY A 1 207 ? 15.200 -11.831 -6.623 1.00 72.00 207 GLY A O 1
ATOM 1592 N N . GLN A 1 208 ? 13.581 -10.816 -7.815 1.00 72.50 208 GLN A N 1
ATOM 1593 C CA . GLN A 1 208 ? 13.649 -9.529 -7.126 1.00 72.50 208 GLN A CA 1
ATOM 1594 C C . GLN A 1 208 ? 12.836 -9.553 -5.826 1.00 72.50 208 GLN A C 1
ATOM 1596 O O . GLN A 1 208 ? 11.871 -10.314 -5.695 1.00 72.50 208 GLN A O 1
ATOM 1601 N N . GLN A 1 209 ? 13.216 -8.709 -4.864 1.00 82.50 209 GLN A N 1
ATOM 1602 C CA . GLN A 1 209 ? 12.369 -8.449 -3.704 1.00 82.50 209 GLN A CA 1
ATOM 1603 C C . GLN A 1 209 ? 11.081 -7.747 -4.164 1.00 82.50 209 GLN A C 1
ATOM 1605 O O . GLN A 1 209 ? 11.114 -6.831 -4.986 1.00 82.50 209 GLN A O 1
ATOM 1610 N N . GLY A 1 210 ? 9.936 -8.207 -3.659 1.00 91.75 210 GLY A N 1
ATOM 1611 C CA . GLY A 1 210 ? 8.635 -7.660 -4.034 1.00 91.75 210 GLY A CA 1
ATOM 1612 C C . GLY A 1 210 ? 8.340 -6.316 -3.369 1.00 91.75 210 GLY A C 1
ATOM 1613 O O . GLY A 1 210 ? 8.827 -6.025 -2.279 1.00 91.75 210 GLY A O 1
ATOM 1614 N N . LEU A 1 211 ? 7.492 -5.516 -4.012 1.00 95.25 211 LEU A N 1
ATOM 1615 C CA . LEU A 1 211 ? 6.990 -4.258 -3.466 1.00 95.25 211 LEU A CA 1
ATOM 1616 C C . LEU A 1 211 ? 5.887 -4.486 -2.425 1.00 95.25 211 LEU A C 1
ATOM 1618 O O . LEU A 1 211 ? 5.172 -5.496 -2.444 1.00 95.25 211 LEU A O 1
ATOM 1622 N N . PHE A 1 212 ? 5.675 -3.475 -1.586 1.00 97.81 212 PHE A N 1
ATOM 1623 C CA . PHE A 1 212 ? 4.574 -3.390 -0.635 1.00 97.81 212 PHE A CA 1
ATOM 1624 C C . PHE A 1 212 ? 4.024 -1.963 -0.564 1.00 97.81 212 PHE A C 1
ATOM 1626 O O . PHE A 1 212 ? 4.708 -1.046 -0.129 1.00 97.81 212 PHE A O 1
ATOM 1633 N N . HIS A 1 213 ? 2.771 -1.753 -0.956 1.00 97.88 213 HIS A N 1
ATOM 1634 C CA . HIS A 1 213 ? 2.078 -0.470 -0.846 1.00 97.88 213 HIS A CA 1
ATOM 1635 C C . HIS A 1 213 ? 0.822 -0.612 0.016 1.00 97.88 213 HIS A C 1
ATOM 1637 O O . HIS A 1 213 ? -0.030 -1.464 -0.250 1.00 97.88 213 HIS A O 1
ATOM 1643 N N . ALA A 1 214 ? 0.661 0.290 0.980 1.00 98.31 214 ALA A N 1
ATOM 1644 C CA . ALA A 1 214 ? -0.509 0.412 1.834 1.00 98.31 214 ALA A CA 1
ATOM 1645 C C . ALA A 1 214 ? -1.107 1.819 1.722 1.00 98.31 214 ALA A C 1
ATOM 1647 O O . ALA A 1 214 ? -0.513 2.800 2.166 1.00 98.31 214 ALA A O 1
ATOM 1648 N N . TYR A 1 215 ? -2.306 1.909 1.146 1.00 97.94 215 TYR A N 1
ATOM 1649 C CA . TYR A 1 215 ? -3.086 3.142 1.051 1.00 97.94 215 TYR A CA 1
ATOM 1650 C C . TYR A 1 215 ? -4.207 3.113 2.084 1.00 97.94 215 TYR A C 1
ATOM 1652 O O . TYR A 1 215 ? -4.992 2.163 2.104 1.00 97.94 215 TYR A O 1
ATOM 1660 N N . PHE A 1 216 ? -4.327 4.142 2.915 1.00 98.19 216 PHE A N 1
ATOM 1661 C CA . PHE A 1 216 ? -5.367 4.211 3.941 1.00 98.19 216 PHE A CA 1
ATOM 1662 C C . PHE A 1 216 ? -5.744 5.654 4.268 1.00 98.19 216 PHE A C 1
ATOM 1664 O O . PHE A 1 216 ? -4.967 6.578 4.045 1.00 98.19 216 PHE A O 1
ATOM 1671 N N . ASP A 1 217 ? -6.939 5.830 4.824 1.00 97.31 217 ASP A N 1
ATOM 1672 C CA . ASP A 1 217 ? -7.360 7.091 5.429 1.00 97.31 217 ASP A CA 1
ATOM 1673 C C . ASP A 1 217 ? -7.255 6.953 6.948 1.00 97.31 217 ASP A C 1
ATOM 1675 O O . ASP A 1 217 ? -8.040 6.242 7.587 1.00 97.31 217 ASP A O 1
ATOM 1679 N N . GLY A 1 218 ? -6.239 7.600 7.512 1.00 97.50 218 GLY A N 1
ATOM 1680 C CA . GLY A 1 218 ? -6.028 7.683 8.947 1.00 97.50 218 GLY A CA 1
ATOM 1681 C C . GLY A 1 218 ? -6.967 8.696 9.606 1.00 97.50 218 GLY A C 1
ATOM 1682 O O . GLY A 1 218 ? -7.349 9.698 9.000 1.00 97.50 218 GLY A O 1
ATOM 1683 N N . LYS A 1 219 ? -7.354 8.455 10.860 1.00 97.81 219 LYS A N 1
ATOM 1684 C CA . LYS A 1 219 ? -8.203 9.370 11.637 1.00 97.81 219 LYS A CA 1
ATOM 1685 C C . LYS A 1 219 ? -7.496 10.684 11.960 1.00 97.81 219 LYS A C 1
ATOM 1687 O O . LYS A 1 219 ? -8.167 11.708 12.068 1.00 97.81 219 LYS A O 1
ATOM 1692 N N . ARG A 1 220 ? -6.177 10.653 12.168 1.00 96.31 220 ARG A N 1
ATOM 1693 C CA . ARG A 1 220 ? -5.387 11.814 12.590 1.00 96.31 220 ARG A CA 1
ATOM 1694 C C . ARG A 1 220 ? -4.778 12.560 11.410 1.00 96.31 220 ARG A C 1
ATOM 1696 O O . ARG A 1 220 ? -4.831 13.785 11.386 1.00 96.31 220 ARG A O 1
ATOM 1703 N N . TYR A 1 221 ? -4.202 11.836 10.458 1.00 95.44 221 TYR A N 1
ATOM 1704 C CA . TYR A 1 221 ? -3.416 12.413 9.367 1.00 95.44 221 TYR A CA 1
ATOM 1705 C C . TYR A 1 221 ? -4.127 12.339 8.007 1.00 95.44 221 TYR A C 1
ATOM 1707 O O . TYR A 1 221 ? -3.704 12.976 7.040 1.00 95.44 221 TYR A O 1
ATOM 1715 N N . GLY A 1 222 ? -5.248 11.621 7.919 1.00 95.56 222 GLY A N 1
ATOM 1716 C CA . GLY A 1 222 ? -6.022 11.480 6.691 1.00 95.56 222 GLY A CA 1
ATOM 1717 C C . GLY A 1 222 ? -5.345 10.563 5.673 1.00 95.56 222 GLY A C 1
ATOM 1718 O O . GLY A 1 222 ? -4.720 9.561 6.032 1.00 95.56 222 GLY A O 1
ATOM 1719 N N . SER A 1 223 ? -5.509 10.875 4.392 1.00 94.69 223 SER A N 1
ATOM 1720 C CA . SER A 1 223 ? -5.117 9.996 3.296 1.00 94.69 223 SER A CA 1
ATOM 1721 C C . SER A 1 223 ? -3.600 9.842 3.202 1.00 94.69 223 SER A C 1
ATOM 1723 O O . SER A 1 223 ? -2.880 10.813 2.969 1.00 94.69 223 SER A O 1
ATOM 1725 N N . THR A 1 224 ? -3.127 8.610 3.369 1.00 95.50 224 THR A N 1
ATOM 1726 C CA . THR A 1 224 ? -1.710 8.272 3.519 1.00 95.50 224 THR A CA 1
ATOM 1727 C C . THR A 1 224 ? -1.344 7.052 2.673 1.00 95.50 224 THR A C 1
ATOM 1729 O O . THR A 1 224 ? -2.138 6.123 2.503 1.00 95.50 224 THR A O 1
ATOM 1732 N N . LEU A 1 225 ? -0.133 7.071 2.115 1.00 95.56 225 LEU A N 1
ATOM 1733 C CA . LEU A 1 225 ? 0.519 5.963 1.427 1.00 95.56 225 LEU A CA 1
ATOM 1734 C C . LEU A 1 225 ? 1.789 5.639 2.199 1.00 95.56 225 LEU A C 1
ATOM 1736 O O . LEU A 1 225 ? 2.656 6.498 2.339 1.00 95.56 225 LEU A O 1
ATOM 1740 N N . TYR A 1 226 ? 1.902 4.395 2.641 1.00 97.44 226 TYR A N 1
ATOM 1741 C CA . TYR A 1 226 ? 3.176 3.800 3.011 1.00 97.44 226 TYR A CA 1
ATOM 1742 C C . TYR A 1 226 ? 3.612 2.844 1.899 1.00 97.44 226 TYR A C 1
ATOM 1744 O O . TYR A 1 226 ? 2.845 1.953 1.530 1.00 97.44 226 TYR A O 1
ATOM 1752 N N . ALA A 1 227 ? 4.797 3.049 1.336 1.00 95.94 227 ALA A N 1
ATOM 1753 C CA . ALA A 1 227 ? 5.313 2.261 0.223 1.00 95.94 227 ALA A CA 1
ATOM 1754 C C . ALA A 1 227 ? 6.724 1.755 0.516 1.00 95.94 227 ALA A C 1
ATOM 1756 O O . ALA A 1 227 ? 7.542 2.487 1.064 1.00 95.94 227 ALA A O 1
ATOM 1757 N N . ILE A 1 228 ? 6.982 0.518 0.109 1.00 95.62 228 ILE A N 1
ATOM 1758 C CA . ILE A 1 228 ? 8.304 -0.075 -0.036 1.00 95.62 228 ILE A CA 1
ATOM 1759 C C . ILE A 1 228 ? 8.408 -0.590 -1.469 1.00 95.62 228 ILE A C 1
ATOM 1761 O O . ILE A 1 228 ? 7.569 -1.390 -1.892 1.00 95.62 228 ILE A O 1
ATOM 1765 N N . ASP A 1 229 ? 9.418 -0.147 -2.206 1.00 93.75 229 ASP A N 1
ATOM 1766 C CA . ASP A 1 229 ? 9.761 -0.674 -3.525 1.00 93.75 229 ASP A CA 1
ATOM 1767 C C . ASP A 1 229 ? 11.288 -0.831 -3.625 1.00 93.75 229 ASP A C 1
ATOM 1769 O O . ASP A 1 229 ? 11.988 0.177 -3.704 1.00 93.75 229 ASP A O 1
ATOM 1773 N N . PRO A 1 230 ? 11.804 -2.072 -3.648 1.00 89.56 230 PRO A N 1
ATOM 1774 C CA . PRO A 1 230 ? 13.239 -2.351 -3.787 1.00 89.56 230 PRO A CA 1
ATOM 1775 C C . PRO A 1 230 ? 13.865 -1.873 -5.107 1.00 89.56 230 PRO A C 1
ATOM 1777 O O . PRO A 1 230 ? 15.077 -1.891 -5.259 1.00 89.56 230 PRO A O 1
ATOM 1780 N N . LEU A 1 231 ? 13.054 -1.474 -6.095 1.00 87.88 231 LEU A N 1
ATOM 1781 C CA . LEU A 1 231 ? 13.531 -0.846 -7.337 1.00 87.88 231 LEU A CA 1
ATOM 1782 C C . LEU A 1 231 ? 13.436 0.691 -7.271 1.00 87.88 231 LEU A C 1
ATOM 1784 O O . LEU A 1 231 ? 13.539 1.376 -8.291 1.00 87.88 231 LEU A O 1
ATOM 1788 N N . GLY A 1 232 ? 13.221 1.226 -6.068 1.00 87.56 232 GLY A N 1
ATOM 1789 C CA . GLY A 1 232 ? 12.999 2.630 -5.773 1.00 87.56 232 GLY A CA 1
ATOM 1790 C C . GLY A 1 232 ? 11.511 2.984 -5.719 1.00 87.56 232 GLY A C 1
ATOM 1791 O O . GLY A 1 232 ? 10.744 2.761 -6.661 1.00 87.56 232 GLY A O 1
ATOM 1792 N N . ALA A 1 233 ? 11.091 3.580 -4.605 1.00 85.19 233 ALA A N 1
ATOM 1793 C CA . ALA A 1 233 ? 9.704 3.944 -4.373 1.00 85.19 233 ALA A CA 1
ATOM 1794 C C . ALA A 1 233 ? 9.258 5.129 -5.246 1.00 85.19 233 ALA A C 1
ATOM 1796 O O . ALA A 1 233 ? 10.061 5.978 -5.658 1.00 85.19 233 ALA A O 1
ATOM 1797 N N . PRO A 1 234 ? 7.948 5.215 -5.553 1.00 72.12 234 PRO A N 1
ATOM 1798 C CA . PRO A 1 234 ? 7.429 6.238 -6.449 1.00 72.12 234 PRO A CA 1
ATOM 1799 C C . PRO A 1 234 ? 7.836 7.647 -6.007 1.00 72.12 234 PRO A C 1
ATOM 1801 O O . PRO A 1 234 ? 7.648 8.017 -4.850 1.00 72.12 234 PRO A O 1
ATOM 1804 N N . PHE A 1 235 ? 8.322 8.451 -6.958 1.00 74.81 235 PHE A N 1
ATOM 1805 C CA . PHE A 1 235 ? 8.676 9.872 -6.790 1.00 74.81 235 PHE A CA 1
ATOM 1806 C C . PHE A 1 235 ? 9.908 10.164 -5.924 1.00 74.81 235 PHE A C 1
ATOM 1808 O O . PHE A 1 235 ? 10.294 11.329 -5.834 1.00 74.81 235 PHE A O 1
ATOM 1815 N N . ILE A 1 236 ? 10.515 9.144 -5.316 1.00 83.06 236 ILE A N 1
ATOM 1816 C CA . ILE A 1 236 ? 11.622 9.295 -4.364 1.00 83.06 236 ILE A CA 1
ATOM 1817 C C . ILE A 1 236 ? 12.822 8.392 -4.666 1.00 83.06 236 ILE A C 1
ATOM 1819 O O . ILE A 1 236 ? 13.747 8.330 -3.871 1.00 83.06 236 ILE A O 1
ATOM 1823 N N . THR A 1 237 ? 12.861 7.773 -5.850 1.00 83.31 237 THR A N 1
ATOM 1824 C CA . THR A 1 237 ? 14.031 7.038 -6.359 1.00 83.31 237 THR A CA 1
ATOM 1825 C C . THR A 1 237 ? 15.329 7.852 -6.174 1.00 83.31 237 THR A C 1
ATOM 1827 O O . THR A 1 237 ? 15.345 9.021 -6.583 1.00 83.31 237 THR A O 1
ATOM 1830 N N . PRO A 1 238 ? 16.415 7.269 -5.629 1.00 86.81 238 PRO A N 1
ATOM 1831 C CA . PRO A 1 238 ? 16.641 5.833 -5.431 1.00 86.81 238 PRO A CA 1
ATOM 1832 C C . PRO A 1 238 ? 16.088 5.250 -4.124 1.00 86.81 238 PRO A C 1
ATOM 1834 O O . PRO A 1 238 ? 16.126 4.036 -3.983 1.00 86.81 238 PRO A O 1
ATOM 1837 N N . GLU A 1 239 ? 15.565 6.072 -3.215 1.00 89.50 239 GLU A N 1
ATOM 1838 C CA . GLU A 1 239 ? 15.059 5.621 -1.915 1.00 89.50 239 GLU A CA 1
ATOM 1839 C C . GLU A 1 239 ? 13.933 4.583 -2.092 1.00 89.50 239 GLU A C 1
ATOM 1841 O O . GLU A 1 239 ? 13.169 4.624 -3.062 1.00 89.50 239 GLU A O 1
ATOM 1846 N N . GLU A 1 240 ? 13.805 3.648 -1.156 1.00 92.75 240 GLU A N 1
ATOM 1847 C CA . GLU A 1 240 ? 12.928 2.477 -1.304 1.00 92.75 240 GLU A CA 1
ATOM 1848 C C . GLU A 1 240 ? 11.696 2.565 -0.409 1.00 92.75 240 GLU A C 1
ATOM 1850 O O . GLU A 1 240 ? 10.659 1.991 -0.731 1.00 92.75 240 GLU A O 1
ATOM 1855 N N . VAL A 1 241 ? 11.788 3.297 0.702 1.00 94.56 241 VAL A N 1
ATOM 1856 C CA . VAL A 1 241 ? 10.730 3.453 1.700 1.00 94.56 241 VAL A CA 1
ATOM 1857 C C . VAL A 1 241 ? 10.160 4.863 1.612 1.00 94.56 241 VAL A C 1
ATOM 1859 O O . VAL A 1 241 ? 10.879 5.849 1.758 1.00 94.56 241 VAL A O 1
ATOM 1862 N N . ALA A 1 242 ? 8.845 4.973 1.425 1.00 94.19 242 ALA A N 1
ATOM 1863 C CA . ALA A 1 242 ? 8.137 6.246 1.389 1.00 94.19 242 ALA A CA 1
ATOM 1864 C C . ALA A 1 242 ? 6.956 6.274 2.360 1.00 94.19 242 ALA A C 1
ATOM 1866 O O . ALA A 1 242 ? 6.131 5.359 2.390 1.00 94.19 242 ALA A O 1
ATOM 1867 N N . LEU A 1 243 ? 6.805 7.395 3.065 1.00 95.19 243 LEU A N 1
ATOM 1868 C CA . LEU A 1 243 ? 5.551 7.790 3.696 1.00 95.19 243 LEU A CA 1
ATOM 1869 C C . LEU A 1 243 ? 5.074 9.086 3.048 1.00 95.19 243 LEU A C 1
ATOM 1871 O O . LEU A 1 243 ? 5.744 10.114 3.129 1.00 95.19 243 LEU A O 1
ATOM 1875 N N . VAL A 1 244 ? 3.910 9.046 2.410 1.00 92.75 244 VAL A N 1
ATOM 1876 C CA . VAL A 1 244 ? 3.348 10.176 1.671 1.00 92.75 244 VAL A CA 1
ATOM 1877 C C . VAL A 1 244 ? 1.959 10.479 2.198 1.00 92.75 244 VAL A C 1
ATOM 1879 O O . VAL A 1 244 ? 1.077 9.621 2.170 1.00 92.75 244 VAL A O 1
ATOM 1882 N N . ASN A 1 245 ? 1.736 11.718 2.622 1.00 92.62 245 ASN A N 1
ATOM 1883 C CA . ASN A 1 245 ? 0.400 12.210 2.915 1.00 92.62 245 ASN A CA 1
ATOM 1884 C C . ASN A 1 245 ? -0.183 12.902 1.686 1.00 92.62 245 ASN A C 1
ATOM 1886 O O . ASN A 1 245 ? 0.519 13.612 0.969 1.00 92.62 245 ASN A O 1
ATOM 1890 N N . PHE A 1 246 ? -1.470 12.699 1.440 1.00 89.06 246 PHE A N 1
ATOM 1891 C CA . PHE A 1 246 ? -2.206 13.298 0.329 1.00 89.06 246 PHE A CA 1
ATOM 1892 C C . PHE A 1 246 ? -3.607 13.751 0.726 1.00 89.06 246 PHE A C 1
ATOM 1894 O O . PHE A 1 246 ? -4.541 13.776 -0.093 1.00 89.06 246 PHE A O 1
ATOM 1901 N N . THR A 1 247 ? -3.742 14.150 1.986 1.00 89.44 247 THR A N 1
ATOM 1902 C CA . THR A 1 247 ? -4.833 15.000 2.454 1.00 89.44 247 THR A CA 1
ATOM 1903 C C . THR A 1 247 ? -4.641 16.411 1.897 1.00 89.44 247 THR A C 1
ATOM 1905 O O . THR A 1 247 ? -3.517 16.902 1.770 1.00 89.44 247 THR A O 1
ATOM 1908 N N . ASP A 1 248 ? -5.736 17.077 1.526 1.00 83.44 248 ASP A N 1
ATOM 1909 C CA . ASP A 1 248 ? -5.667 18.469 1.068 1.00 83.44 248 ASP A CA 1
ATOM 1910 C C . ASP A 1 248 ? -5.125 19.365 2.196 1.00 83.44 248 ASP A C 1
ATOM 1912 O O . ASP A 1 248 ? -5.534 19.230 3.347 1.00 83.44 248 ASP A O 1
ATOM 1916 N N . GLY A 1 249 ? -4.163 20.234 1.884 1.00 83.56 249 GLY A N 1
ATOM 1917 C CA . GLY A 1 249 ? -3.462 21.065 2.874 1.00 83.56 249 GLY A CA 1
ATOM 1918 C C . GLY A 1 249 ? -2.344 20.375 3.674 1.00 83.56 249 GLY A C 1
ATOM 1919 O O . GLY A 1 249 ? -1.578 21.070 4.336 1.00 83.56 249 GLY A O 1
ATOM 1920 N N . SER A 1 250 ? -2.194 19.049 3.591 1.00 86.44 250 SER A N 1
AT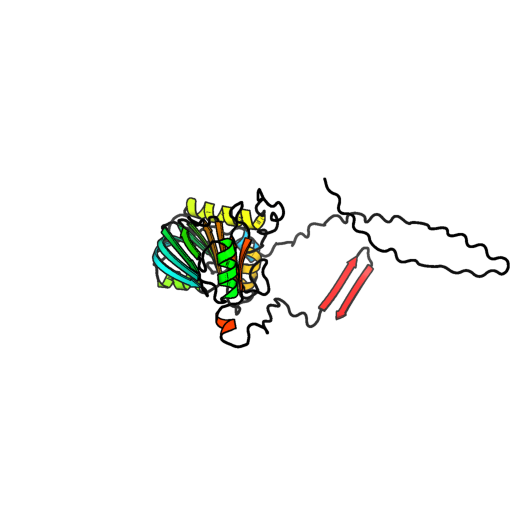OM 1921 C CA . SER A 1 250 ? -1.100 18.298 4.249 1.00 86.44 250 SER A CA 1
ATOM 1922 C C . SER A 1 250 ? -0.291 17.426 3.284 1.00 86.44 250 SER A C 1
ATOM 1924 O O . SER A 1 250 ? 0.536 16.621 3.710 1.00 86.44 250 SER A O 1
ATOM 1926 N N . LEU A 1 251 ? -0.509 17.620 1.981 1.00 87.31 251 LEU A N 1
ATOM 1927 C CA . LEU A 1 251 ? 0.180 16.916 0.911 1.00 87.31 251 LEU A CA 1
ATOM 1928 C C . LEU A 1 251 ? 1.705 17.037 1.039 1.00 87.31 251 LEU A C 1
ATOM 1930 O O . LEU A 1 251 ? 2.248 18.142 1.038 1.00 87.31 251 LEU A O 1
ATOM 1934 N N . GLY A 1 252 ? 2.395 15.900 1.033 1.00 87.50 252 GLY A N 1
ATOM 1935 C CA . GLY A 1 252 ? 3.848 15.863 0.943 1.00 87.50 252 GLY A CA 1
ATOM 1936 C C . GLY A 1 252 ? 4.436 14.481 1.188 1.00 87.50 252 GLY A C 1
ATOM 1937 O O . GLY A 1 252 ? 3.770 13.576 1.690 1.00 87.50 252 GLY A O 1
ATOM 1938 N N . ILE A 1 253 ? 5.715 14.347 0.850 1.00 90.94 253 ILE A N 1
ATOM 1939 C CA . ILE A 1 253 ? 6.553 13.231 1.289 1.00 90.94 253 ILE A CA 1
ATOM 1940 C C . ILE A 1 253 ? 6.969 13.541 2.723 1.00 90.94 253 ILE A C 1
ATOM 1942 O O . ILE A 1 253 ? 7.610 14.557 2.974 1.00 90.94 253 ILE A O 1
ATOM 1946 N N . TRP A 1 254 ? 6.550 12.705 3.662 1.00 93.12 254 TRP A N 1
ATOM 1947 C CA . TRP A 1 254 ? 6.866 12.842 5.083 1.00 93.12 254 TRP A CA 1
ATOM 1948 C C . TRP A 1 254 ? 8.079 12.003 5.476 1.00 93.12 254 TRP A C 1
ATOM 1950 O O . TRP A 1 254 ? 8.778 12.322 6.436 1.00 93.12 254 TRP A O 1
ATOM 1960 N N . THR A 1 255 ? 8.341 10.930 4.735 1.00 93.00 255 THR A N 1
ATOM 1961 C CA . THR A 1 255 ? 9.553 10.118 4.862 1.00 93.00 255 THR A CA 1
ATOM 1962 C C . THR A 1 255 ? 9.943 9.588 3.489 1.00 93.00 255 THR A C 1
ATOM 1964 O O . THR A 1 255 ? 9.068 9.181 2.723 1.00 93.00 255 THR A O 1
ATOM 1967 N N . ALA A 1 256 ? 11.239 9.620 3.199 1.00 92.38 256 ALA A N 1
ATOM 1968 C CA . ALA A 1 256 ? 11.890 8.982 2.063 1.00 92.38 256 ALA A CA 1
ATOM 1969 C C . ALA A 1 256 ? 13.242 8.477 2.571 1.00 92.38 256 ALA A C 1
ATOM 1971 O O . ALA A 1 256 ? 14.017 9.295 3.067 1.00 92.38 256 ALA A O 1
ATOM 1972 N N . SER A 1 257 ? 13.458 7.165 2.534 1.00 91.44 257 SER A N 1
ATOM 1973 C CA . SER A 1 257 ? 14.657 6.531 3.082 1.00 91.44 257 SER A CA 1
ATOM 1974 C C . SER A 1 257 ? 14.978 5.216 2.369 1.00 91.44 257 SER A C 1
ATOM 1976 O O . SER A 1 257 ? 14.089 4.570 1.804 1.00 91.44 257 SER A O 1
ATOM 1978 N N . HIS A 1 258 ? 16.223 4.766 2.484 1.00 92.00 258 HIS A N 1
ATOM 1979 C CA . HIS A 1 258 ? 16.620 3.403 2.158 1.00 92.00 258 HIS A CA 1
ATOM 1980 C C . HIS A 1 258 ? 15.970 2.425 3.141 1.00 92.00 258 HIS A C 1
ATOM 1982 O O . HIS A 1 258 ? 15.491 2.809 4.223 1.00 92.00 258 HIS A O 1
ATOM 1988 N N . LEU A 1 259 ? 15.970 1.141 2.786 1.00 91.00 259 LEU A N 1
ATOM 1989 C CA . LEU A 1 259 ? 15.613 0.079 3.717 1.00 91.00 259 LEU A CA 1
ATOM 1990 C C . LEU A 1 259 ? 16.476 0.155 4.981 1.00 91.00 259 LEU A C 1
ATOM 1992 O O . LEU A 1 259 ? 17.689 0.366 4.942 1.00 91.00 259 LEU A O 1
ATOM 1996 N N . LYS A 1 260 ? 15.868 -0.094 6.144 1.00 91.06 260 LYS A N 1
ATOM 1997 C CA . LYS A 1 260 ? 16.557 -0.050 7.440 1.00 91.06 260 LYS A CA 1
ATOM 1998 C C . LYS A 1 260 ? 17.797 -0.938 7.486 1.00 91.06 260 LYS A C 1
ATOM 2000 O O . LYS A 1 260 ? 18.768 -0.609 8.171 1.00 91.06 260 LYS A O 1
ATOM 2005 N N . ASP A 1 261 ? 17.746 -2.078 6.807 1.00 87.31 261 ASP A N 1
ATOM 2006 C CA . ASP A 1 261 ? 18.854 -3.027 6.767 1.00 87.31 261 ASP A CA 1
ATOM 2007 C C . ASP A 1 261 ? 20.063 -2.486 5.991 1.00 87.31 261 ASP A C 1
ATOM 2009 O O . ASP A 1 261 ? 21.193 -2.850 6.318 1.00 87.31 261 ASP A O 1
ATOM 2013 N N . HIS A 1 262 ? 19.865 -1.540 5.069 1.00 85.19 262 HIS A N 1
ATOM 2014 C CA . HIS A 1 262 ? 20.953 -0.893 4.336 1.00 85.19 262 HIS A CA 1
ATOM 2015 C C . HIS A 1 262 ? 21.776 0.040 5.222 1.00 85.19 262 HIS A C 1
ATOM 2017 O O . HIS A 1 262 ? 22.948 0.241 4.950 1.00 85.19 262 HIS A O 1
ATOM 2023 N N . TYR A 1 263 ? 21.230 0.546 6.332 1.00 82.75 263 TYR A N 1
ATOM 2024 C CA . TYR A 1 263 ? 22.004 1.337 7.298 1.00 82.75 263 TYR A CA 1
ATOM 2025 C C . TYR A 1 263 ? 22.846 0.487 8.265 1.00 82.75 263 TYR A C 1
ATOM 2027 O O . TYR A 1 263 ? 23.621 1.037 9.047 1.00 82.75 263 TYR A O 1
ATOM 2035 N N . ARG A 1 264 ? 22.669 -0.843 8.285 1.00 78.44 264 ARG A N 1
ATOM 2036 C CA . ARG A 1 264 ? 23.422 -1.753 9.175 1.00 78.44 264 ARG A CA 1
ATOM 2037 C C . ARG A 1 264 ? 24.739 -2.215 8.569 1.00 78.44 264 ARG A C 1
ATOM 2039 O O . ARG A 1 264 ? 25.701 -2.444 9.296 1.00 78.44 264 ARG A O 1
ATOM 2046 N N . ASN A 1 265 ? 24.748 -2.367 7.257 1.00 65.25 265 ASN A N 1
ATOM 2047 C CA . ASN A 1 265 ? 25.917 -2.687 6.458 1.00 65.25 265 ASN A CA 1
ATOM 2048 C C . ASN A 1 265 ? 26.321 -1.359 5.808 1.00 65.25 265 ASN A C 1
ATOM 2050 O O . ASN A 1 265 ? 25.431 -0.615 5.441 1.00 65.25 265 ASN A O 1
ATOM 2054 N N . GLU A 1 266 ? 27.588 -0.984 5.656 1.00 56.88 266 GLU A N 1
ATOM 2055 C CA . GLU A 1 266 ? 27.988 0.325 5.074 1.00 56.88 266 GLU A CA 1
ATOM 2056 C C . GLU A 1 266 ? 27.645 0.474 3.559 1.00 56.88 266 GLU A C 1
ATOM 2058 O O . GLU A 1 266 ? 28.313 1.185 2.817 1.00 56.88 266 GLU A O 1
ATOM 2063 N N . SER A 1 267 ? 26.606 -0.227 3.094 1.00 55.38 267 SER A N 1
ATOM 2064 C CA . SER A 1 267 ? 26.146 -0.439 1.723 1.00 55.38 267 SER A CA 1
ATOM 2065 C C . SER A 1 267 ? 25.039 0.518 1.274 1.00 55.38 267 SER A C 1
ATOM 2067 O O . SER A 1 267 ? 24.718 0.498 0.094 1.00 55.38 267 SER A O 1
ATOM 2069 N N . ALA A 1 268 ? 24.501 1.381 2.150 1.00 56.22 268 ALA A N 1
ATOM 2070 C CA . ALA A 1 268 ? 23.449 2.365 1.818 1.00 56.22 268 ALA A CA 1
ATOM 2071 C C . ALA A 1 268 ? 23.817 3.369 0.699 1.00 56.22 268 ALA A C 1
ATOM 2073 O O . ALA A 1 268 ? 23.073 4.304 0.423 1.00 56.22 268 ALA A O 1
ATOM 2074 N N . HIS A 1 269 ? 25.010 3.263 0.113 1.00 57.69 269 HIS A N 1
ATOM 2075 C CA . HIS A 1 269 ? 25.542 4.197 -0.876 1.00 57.69 269 HIS A CA 1
ATOM 2076 C C . HIS A 1 269 ? 25.927 3.535 -2.208 1.00 57.69 269 HIS A C 1
ATOM 2078 O O . HIS A 1 269 ? 26.304 4.260 -3.126 1.00 57.69 269 HIS A O 1
ATOM 2084 N N . ASP A 1 270 ? 25.839 2.203 -2.330 1.00 59.44 270 ASP A N 1
ATOM 2085 C CA . ASP A 1 270 ? 26.229 1.448 -3.537 1.00 59.44 270 ASP A CA 1
ATOM 2086 C C . ASP A 1 270 ? 25.103 0.501 -3.976 1.00 59.44 270 ASP A C 1
ATOM 2088 O O . ASP A 1 270 ? 25.232 -0.723 -4.008 1.00 59.44 270 ASP A O 1
ATOM 2092 N N . GLU A 1 271 ? 23.943 1.098 -4.235 1.00 66.62 271 GLU A N 1
ATOM 2093 C CA . GLU A 1 271 ? 22.730 0.407 -4.654 1.00 66.62 271 GLU A CA 1
ATOM 2094 C C . GLU A 1 271 ? 22.491 0.620 -6.154 1.00 66.62 271 GLU A C 1
ATOM 2096 O O . GLU A 1 271 ? 22.269 1.741 -6.620 1.00 66.62 271 GLU A O 1
ATOM 2101 N N . ASP A 1 272 ? 22.535 -0.468 -6.928 1.00 68.81 272 ASP A N 1
ATOM 2102 C CA . ASP A 1 272 ? 22.182 -0.452 -8.346 1.00 68.81 272 ASP A CA 1
ATOM 2103 C C . ASP A 1 272 ? 20.706 -0.825 -8.540 1.00 68.81 272 ASP A C 1
ATOM 2105 O O . ASP A 1 272 ? 20.334 -1.997 -8.579 1.00 68.81 272 ASP A O 1
ATOM 2109 N N . HIS A 1 273 ? 19.856 0.194 -8.679 1.00 71.31 273 HIS A N 1
ATOM 2110 C CA . HIS A 1 273 ? 18.417 0.039 -8.932 1.00 71.31 273 HIS A CA 1
ATOM 2111 C C . HIS A 1 273 ? 18.070 0.072 -10.431 1.00 71.31 273 HIS A C 1
ATOM 2113 O O . HIS A 1 273 ? 16.915 0.298 -10.812 1.00 71.31 273 HIS A O 1
ATOM 2119 N N . ARG A 1 274 ? 19.053 -0.111 -11.326 1.00 72.75 274 ARG A N 1
ATOM 2120 C CA . ARG A 1 274 ? 18.799 -0.111 -12.771 1.00 72.75 274 ARG A CA 1
ATOM 2121 C C . ARG A 1 274 ? 17.965 -1.331 -13.157 1.00 72.75 274 ARG A C 1
ATOM 2123 O O . ARG A 1 274 ? 18.403 -2.471 -13.079 1.00 72.75 274 ARG A O 1
ATOM 2130 N N . LEU A 1 275 ? 16.764 -1.070 -13.675 1.00 70.81 275 LEU A N 1
ATOM 2131 C CA . LEU A 1 275 ? 15.908 -2.103 -14.273 1.00 70.81 275 LEU A CA 1
ATOM 2132 C C . LEU A 1 275 ? 16.530 -2.736 -15.521 1.00 70.81 275 LEU A C 1
ATOM 2134 O O . LEU A 1 275 ? 16.219 -3.871 -15.867 1.00 70.81 275 LEU A O 1
ATOM 2138 N N . ILE A 1 276 ? 17.339 -1.968 -16.246 1.00 74.25 276 ILE A N 1
ATOM 2139 C CA . ILE A 1 276 ? 17.973 -2.392 -17.487 1.00 74.25 276 ILE A CA 1
ATOM 2140 C C . ILE A 1 276 ? 19.392 -1.838 -17.478 1.00 74.25 276 ILE A C 1
ATOM 2142 O O . ILE A 1 276 ? 19.574 -0.620 -17.434 1.00 74.25 276 ILE A O 1
ATOM 2146 N N . ASP A 1 277 ? 20.372 -2.733 -17.566 1.00 78.69 277 ASP A N 1
ATOM 2147 C CA . ASP A 1 277 ? 21.744 -2.375 -17.905 1.00 78.69 277 ASP A CA 1
ATOM 2148 C C . ASP A 1 277 ? 21.950 -2.621 -19.402 1.00 78.69 277 ASP A C 1
ATOM 2150 O O . ASP A 1 277 ? 22.047 -3.758 -19.868 1.00 78.69 277 ASP A O 1
ATOM 2154 N N . LEU A 1 278 ? 21.885 -1.549 -20.191 1.00 77.06 278 LEU A N 1
ATOM 2155 C CA . LEU A 1 278 ? 22.066 -1.632 -21.638 1.00 77.06 278 LEU A CA 1
ATOM 2156 C C . LEU A 1 278 ? 23.559 -1.741 -21.944 1.00 77.06 278 LEU A C 1
ATOM 2158 O O . LEU A 1 278 ? 24.222 -0.730 -22.153 1.00 77.06 278 LEU A O 1
ATOM 2162 N N . GLU A 1 279 ? 24.072 -2.967 -22.002 1.00 83.94 279 GLU A N 1
ATOM 2163 C CA . GLU A 1 279 ? 25.465 -3.205 -22.400 1.00 83.94 279 GLU A CA 1
ATOM 2164 C C . GLU A 1 279 ? 25.688 -2.955 -23.895 1.00 83.94 279 GLU A C 1
ATOM 2166 O O . GLU A 1 279 ? 26.743 -2.475 -24.290 1.00 83.94 279 GLU A O 1
ATOM 2171 N N . HIS A 1 280 ? 24.691 -3.297 -24.718 1.00 86.62 280 HIS A N 1
ATOM 2172 C CA . HIS A 1 280 ? 24.729 -3.149 -26.170 1.00 86.62 280 HIS A CA 1
ATOM 2173 C C . HIS A 1 280 ? 23.326 -2.857 -26.699 1.00 86.62 280 HIS A C 1
ATOM 2175 O O . HIS A 1 280 ? 22.358 -3.519 -26.310 1.00 86.62 280 HIS A O 1
ATOM 2181 N N . TYR A 1 281 ? 23.191 -1.920 -27.634 1.00 82.25 281 TYR A N 1
ATOM 2182 C CA . TYR A 1 281 ? 21.913 -1.667 -28.294 1.00 82.25 281 TYR A CA 1
ATOM 2183 C C . TYR A 1 281 ? 22.064 -1.382 -29.786 1.00 82.25 281 TYR A C 1
ATOM 2185 O O . TYR A 1 281 ? 23.020 -0.766 -30.251 1.00 82.25 281 TYR A O 1
ATOM 2193 N N . LYS A 1 282 ? 21.061 -1.823 -30.553 1.00 87.81 282 LYS A N 1
ATOM 2194 C CA . LYS A 1 282 ? 20.912 -1.529 -31.979 1.00 87.81 282 LYS A CA 1
ATOM 2195 C C . LYS A 1 282 ? 19.608 -0.777 -32.198 1.00 87.81 282 LYS A C 1
ATOM 2197 O O . LYS A 1 282 ? 18.533 -1.315 -31.941 1.00 87.81 282 LYS A O 1
ATOM 2202 N N . ILE A 1 283 ? 19.697 0.451 -32.692 1.00 82.19 283 ILE A N 1
ATOM 2203 C CA . ILE A 1 283 ? 18.534 1.230 -33.117 1.00 82.19 283 ILE A CA 1
ATOM 2204 C C . ILE A 1 283 ? 18.414 1.089 -34.625 1.00 82.19 283 ILE A C 1
ATOM 2206 O O . ILE A 1 283 ? 19.297 1.537 -35.349 1.00 82.19 283 ILE A O 1
ATOM 2210 N N . GLU A 1 284 ? 17.313 0.502 -35.087 1.00 88.12 284 GLU A N 1
ATOM 2211 C CA . GLU A 1 284 ? 16.909 0.539 -36.491 1.00 88.12 284 GLU A CA 1
ATOM 2212 C C . GLU A 1 284 ? 15.626 1.360 -36.599 1.00 88.12 284 GLU A C 1
ATOM 2214 O O . GLU A 1 284 ? 14.583 0.981 -36.064 1.00 88.12 284 GLU A O 1
ATOM 2219 N N . ALA A 1 285 ? 15.685 2.497 -37.285 1.00 82.94 285 ALA A N 1
ATOM 2220 C CA . ALA A 1 285 ? 14.523 3.349 -37.498 1.00 82.94 285 ALA A CA 1
ATOM 2221 C C . ALA A 1 285 ? 14.378 3.709 -38.976 1.00 82.94 285 ALA A C 1
ATOM 2223 O O . ALA A 1 285 ? 15.359 3.953 -39.676 1.00 82.94 285 ALA A O 1
ATOM 2224 N N . THR A 1 286 ? 13.136 3.774 -39.458 1.00 83.62 286 THR A N 1
ATOM 2225 C CA . THR A 1 286 ? 12.825 4.292 -40.795 1.00 83.62 286 THR A CA 1
ATOM 2226 C C . THR A 1 286 ? 11.874 5.470 -40.671 1.00 83.62 286 THR A C 1
ATOM 2228 O O . THR A 1 286 ? 10.769 5.328 -40.157 1.00 83.62 286 THR A O 1
ATOM 2231 N N . ALA A 1 287 ? 12.287 6.634 -41.168 1.00 82.25 287 ALA A N 1
ATOM 2232 C CA . ALA A 1 287 ? 11.461 7.835 -41.191 1.00 82.25 287 ALA A CA 1
ATOM 2233 C C . ALA A 1 287 ? 11.475 8.448 -42.594 1.00 82.25 287 ALA A C 1
ATOM 2235 O O . ALA A 1 287 ? 12.534 8.770 -43.132 1.00 82.25 287 ALA A O 1
ATOM 2236 N N . LYS A 1 288 ? 10.289 8.608 -43.200 1.00 83.94 288 LYS A N 1
ATOM 2237 C CA . LYS A 1 288 ? 10.116 9.171 -44.557 1.00 83.94 288 LYS A CA 1
ATOM 2238 C C . LYS A 1 288 ? 11.037 8.517 -45.609 1.00 83.94 288 LYS A C 1
ATOM 2240 O O . LYS A 1 288 ? 11.639 9.206 -46.427 1.00 83.94 288 LYS A O 1
ATOM 2245 N N . GLY A 1 289 ? 11.185 7.191 -45.548 1.00 82.50 289 GLY A N 1
ATOM 2246 C CA . GLY A 1 289 ? 12.019 6.415 -46.476 1.00 82.50 289 GLY A CA 1
ATOM 2247 C C . GLY A 1 289 ? 13.529 6.485 -46.222 1.00 82.50 289 GLY A C 1
ATOM 2248 O O . GLY A 1 289 ? 14.291 5.887 -46.974 1.00 82.50 289 GLY A O 1
ATOM 2249 N N . LYS A 1 290 ? 13.981 7.181 -45.171 1.00 75.88 290 LYS A N 1
ATOM 2250 C CA . LYS A 1 290 ? 15.383 7.180 -44.740 1.00 75.88 290 LYS A CA 1
ATOM 2251 C C . LYS A 1 290 ? 15.570 6.209 -43.583 1.00 75.88 290 LYS A C 1
ATOM 2253 O O . LYS A 1 290 ? 14.793 6.246 -42.628 1.00 75.88 290 LYS A O 1
ATOM 2258 N N . ARG A 1 291 ? 16.599 5.369 -43.682 1.00 83.44 291 ARG A N 1
ATOM 2259 C CA . ARG A 1 291 ? 17.001 4.414 -42.648 1.00 83.44 291 ARG A CA 1
ATOM 2260 C C . ARG A 1 291 ? 18.068 5.041 -41.752 1.00 83.44 291 ARG A C 1
ATOM 2262 O O . ARG A 1 291 ? 18.998 5.672 -42.249 1.00 83.44 291 ARG A O 1
ATOM 2269 N N . LEU A 1 292 ? 17.895 4.884 -40.449 1.00 79.12 292 LEU A N 1
ATOM 2270 C CA . LEU A 1 292 ? 18.855 5.231 -39.411 1.00 79.12 292 LEU A CA 1
ATOM 2271 C C . LEU A 1 292 ? 19.221 3.940 -38.689 1.00 79.12 292 LEU A C 1
ATOM 2273 O O . LEU A 1 292 ? 18.336 3.269 -38.158 1.00 79.12 292 LEU A O 1
ATOM 2277 N N . ASP A 1 293 ? 20.511 3.624 -38.687 1.00 84.25 293 ASP A N 1
ATOM 2278 C CA . ASP A 1 293 ? 21.086 2.519 -37.932 1.00 84.25 293 ASP A CA 1
ATOM 2279 C C . ASP A 1 293 ? 22.105 3.094 -36.944 1.00 84.25 293 ASP A C 1
ATOM 2281 O O . ASP A 1 293 ? 23.000 3.840 -37.345 1.00 84.25 293 ASP A O 1
ATOM 2285 N N . ALA A 1 294 ? 21.970 2.765 -35.662 1.00 77.75 294 ALA A N 1
ATOM 2286 C CA . ALA A 1 294 ? 22.956 3.090 -34.635 1.00 77.75 294 ALA A CA 1
ATOM 2287 C C . ALA A 1 294 ? 23.258 1.844 -33.801 1.00 77.75 294 ALA A C 1
ATOM 2289 O O . ALA A 1 294 ? 22.341 1.093 -33.470 1.00 77.75 294 ALA A O 1
ATOM 2290 N N . ILE A 1 295 ? 24.536 1.628 -33.489 1.00 80.44 295 ILE A N 1
ATOM 2291 C CA . ILE A 1 295 ? 25.019 0.545 -32.628 1.00 80.44 295 ILE A CA 1
ATOM 2292 C C . ILE A 1 295 ? 25.964 1.176 -31.608 1.00 80.44 295 ILE A C 1
ATOM 2294 O O . ILE A 1 295 ? 26.850 1.936 -32.005 1.00 80.44 295 ILE A O 1
ATOM 2298 N N . ALA A 1 296 ? 25.757 0.872 -30.333 1.00 69.06 296 ALA A N 1
ATOM 2299 C CA . ALA A 1 296 ? 26.650 1.208 -29.230 1.00 69.06 296 ALA A CA 1
ATOM 2300 C C . ALA A 1 296 ? 26.715 0.029 -28.264 1.00 69.06 296 ALA A C 1
ATOM 2302 O O . ALA A 1 296 ? 25.674 -0.658 -28.120 1.00 69.06 296 ALA A O 1
#

Foldseek 3Di:
DDDDDDDDDDDDDDDDDDDDDDDDDDPDDPPPPPDPDPDPPPPDPCVQVDPLLVCLLVKFFPQKKWWDAQQWDDDQQKIKTPHGFMKTWIDDRVNDTFWIKTAAKIKMKGADPDPVLLVLLCVQQVGSIDIFIFGMKIKGKDACVVVSRVVRTPIDGGGGDPVRRVVVVVLSCCLCQNDQAPPPRPGSPVRPHSVSVVVVLCVVDPDDHMKIWMWTQTPRQGTKIWIADCLPDRPQPPFGTWIFGDDHPSGDTSDTHHRPVCVVPVNRVPRDSDPDDPPKDWDWDADPNDTDIDID

Secondary structure (DSSP, 8-state):
--PPP---PPPP-------SS-----------------------TTTT--HHHHHHHH--EEEEEEEEEEEEEEETTEEEEEEEEEEEEEPPBTTB--EEEEEEEEEEEE--SSHHHHHHHHHHHSSSSEEEEEEEEEEEESSTHHHHHHHHS-EE--PPPHHHHHHHHHHHHHHHH----SSSTT-TTTT---HHHHHHHHHHSBTBPPPEEEEEEETTTEEEEEEE-TT--TTTTT--EEEEE-STTT-EEEEEE--GGGGTSTTTT-----S---S--EEEEEETTEEEEEE-

Radius of gyration: 26.14 Å; Cα contacts (8 Å, |Δi|>4): 502; chains: 1; bounding box: 56×65×73 Å

Nearest PDB structures (foldseek):
  7qve-assembly1_c  TM=2.037E-01  e=1.435E-01  Spinacia oleracea
  9f9t-assembly1_a  TM=2.176E-01  e=2.252E-01  Trypanosoma cruzi
  8fz6-assembly1_a  TM=1.844E-01  e=1.699E-01  Bos taurus
  8u6y-assembly1_d  TM=2.069E-01  e=1.030E+00  Saccharomyces 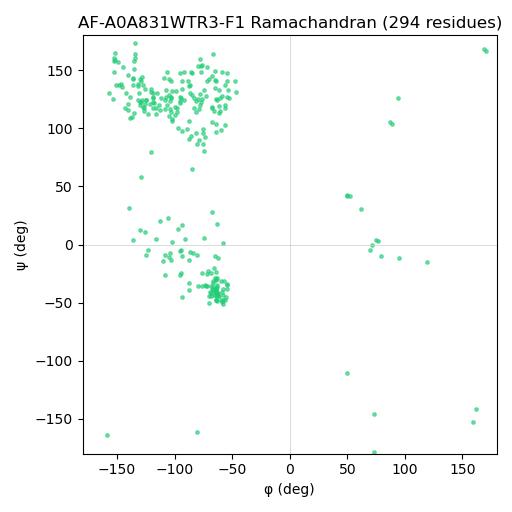cerevisiae S288C
  8rvl-assembly1_1  TM=1.628E-01  e=7.815E+00  Saccharomyces cerevisiae

Mean predicted aligned error: 11.97 Å

Sequence (296 aa):
MVKKVLLITAGLLAVCSLTADGLMFDFAASAASASPTPIAEEKNPRANSDPIYTQLRAVRLSGDFASVENIALKRDTATITLKQGELHLLAPVEGRITGAVFIGQGEFQMTPTLPMEQRHLSILTGAQSIEDQFSKMVLRFTDSTYEEIKKQSDIKKGAPNSTAQNALDDIRKMLRRGKTFSHPNVATGFFQYNLDARILIDLTWPGQQGLFHAYFDGKRYGSTLYAIDPLGAPFITPEEVALVNFTDGSLGIWTASHLKDHYRNESAHDEDHRLIDLEHYKIEATAKGKRLDAIA